Protein AF-A0A0D2IXM8-F1 (afdb_monomer)

Mean predicted aligned error: 8.78 Å

Structure (mmCIF, N/CA/C/O backbone):
data_AF-A0A0D2IXM8-F1
#
_entry.id   AF-A0A0D2IXM8-F1
#
loop_
_atom_site.group_PDB
_atom_site.id
_atom_site.type_symbol
_atom_site.label_atom_id
_atom_site.label_alt_id
_atom_site.label_comp_id
_atom_site.label_asym_id
_atom_site.label_entity_id
_atom_site.label_seq_id
_atom_site.pdbx_PDB_ins_code
_atom_site.Cartn_x
_atom_site.Cartn_y
_atom_site.Cartn_z
_atom_site.occupancy
_atom_site.B_iso_or_equiv
_atom_site.auth_seq_id
_atom_site.auth_comp_id
_atom_site.auth_asym_id
_atom_site.auth_atom_id
_atom_site.pdbx_PDB_model_num
ATOM 1 N N . MET A 1 1 ? -3.122 -13.912 10.516 1.00 48.75 1 MET A N 1
ATOM 2 C CA . MET A 1 1 ? -3.792 -13.342 9.330 1.00 48.75 1 MET A CA 1
ATOM 3 C C . MET A 1 1 ? -4.771 -12.285 9.833 1.00 48.75 1 MET A C 1
ATOM 5 O O . MET A 1 1 ? -5.529 -12.608 10.740 1.00 48.75 1 MET A O 1
ATOM 9 N N . LEU A 1 2 ? -4.656 -11.028 9.389 1.00 52.25 2 LEU A N 1
ATOM 10 C CA . LEU A 1 2 ? -5.341 -9.876 9.998 1.00 52.25 2 LEU A CA 1
ATOM 11 C C . LEU A 1 2 ? -6.699 -9.591 9.337 1.00 52.25 2 LEU A C 1
ATOM 13 O O . LEU A 1 2 ? -6.738 -9.238 8.169 1.00 52.25 2 LEU A O 1
ATOM 17 N N . ASP A 1 3 ? -7.793 -9.663 10.094 1.00 69.19 3 ASP A N 1
ATOM 18 C CA . ASP A 1 3 ? -9.133 -9.262 9.641 1.00 69.19 3 ASP A CA 1
ATOM 19 C C . ASP A 1 3 ? -9.505 -7.920 10.296 1.00 69.19 3 ASP A C 1
ATOM 21 O O . ASP A 1 3 ? -9.828 -7.880 11.480 1.00 69.19 3 ASP A O 1
ATOM 25 N N . VAL A 1 4 ? -9.430 -6.811 9.546 1.00 66.12 4 VAL A N 1
ATOM 26 C CA . VAL A 1 4 ? -9.691 -5.447 10.060 1.00 66.12 4 VAL A CA 1
ATOM 27 C C . VAL A 1 4 ? -11.116 -5.313 10.613 1.00 66.12 4 VAL A C 1
ATOM 29 O O . VAL A 1 4 ? -11.314 -4.667 11.642 1.00 66.12 4 VAL A O 1
ATOM 32 N N . ALA A 1 5 ? -12.107 -5.954 9.984 1.00 66.75 5 ALA A N 1
ATOM 33 C CA . ALA A 1 5 ? -13.490 -5.924 10.456 1.00 66.75 5 ALA A CA 1
ATOM 34 C C . ALA A 1 5 ? -13.659 -6.758 11.733 1.00 66.75 5 ALA A C 1
ATOM 36 O O . ALA A 1 5 ? -14.293 -6.301 12.685 1.00 66.75 5 ALA A O 1
ATOM 37 N N . ALA A 1 6 ? -13.043 -7.942 11.801 1.00 71.81 6 ALA A N 1
ATOM 38 C CA . ALA A 1 6 ? -13.033 -8.745 13.020 1.00 71.81 6 ALA A CA 1
ATOM 39 C C . ALA A 1 6 ? -12.263 -8.055 14.148 1.00 71.81 6 ALA A C 1
ATOM 41 O O . ALA A 1 6 ? -12.705 -8.112 15.291 1.00 71.81 6 ALA A O 1
ATOM 42 N N . VAL A 1 7 ? -11.159 -7.364 13.853 1.00 74.81 7 VAL A N 1
ATOM 43 C CA . VAL A 1 7 ? -10.442 -6.528 14.824 1.00 74.81 7 VAL A CA 1
ATOM 44 C C . VAL A 1 7 ? -11.362 -5.429 15.337 1.00 74.81 7 VAL A C 1
ATOM 46 O O . VAL A 1 7 ? -11.507 -5.300 16.548 1.00 74.81 7 VAL A O 1
ATOM 49 N N . MET A 1 8 ? -12.050 -4.696 14.456 1.00 75.94 8 MET A N 1
ATOM 50 C CA . MET A 1 8 ? -13.013 -3.672 14.869 1.00 75.94 8 MET A CA 1
ATOM 51 C C . MET A 1 8 ? -14.120 -4.240 15.760 1.00 75.94 8 MET A C 1
ATOM 53 O O . MET A 1 8 ? -14.385 -3.686 16.824 1.00 75.94 8 MET A O 1
ATOM 57 N N . LEU A 1 9 ? -14.761 -5.340 15.356 1.00 75.62 9 LEU A N 1
ATOM 58 C CA . LEU A 1 9 ? -15.836 -5.970 16.126 1.00 75.62 9 LEU A CA 1
ATOM 59 C C . LEU A 1 9 ? -15.340 -6.506 17.471 1.00 75.62 9 LEU A C 1
ATOM 61 O O . LEU A 1 9 ? -15.984 -6.283 18.496 1.00 75.62 9 LEU A O 1
ATOM 65 N N . THR A 1 10 ? -14.173 -7.151 17.480 1.00 82.75 10 THR A N 1
ATOM 66 C CA . THR A 1 10 ? -13.527 -7.645 18.701 1.00 82.75 10 THR A CA 1
ATOM 67 C C . THR A 1 10 ? -13.227 -6.483 19.635 1.00 82.75 10 THR A C 1
ATOM 69 O O . THR A 1 10 ? -13.607 -6.527 20.798 1.00 82.75 10 THR A O 1
ATOM 72 N N . MET A 1 11 ? -12.636 -5.398 19.131 1.00 84.69 11 MET A N 1
ATOM 73 C CA . MET A 1 11 ? -12.365 -4.200 19.924 1.00 84.69 11 MET A CA 1
ATOM 74 C C . MET A 1 11 ? -13.644 -3.559 20.461 1.00 84.69 11 MET A C 1
ATOM 76 O O . MET A 1 11 ? -13.688 -3.180 21.626 1.00 84.69 11 MET A O 1
ATOM 80 N N . ILE A 1 12 ? -14.710 -3.463 19.662 1.00 80.88 12 ILE A N 1
ATOM 81 C CA . ILE A 1 12 ? -16.007 -2.967 20.144 1.00 80.88 12 ILE A CA 1
ATOM 82 C C . ILE A 1 12 ? -16.515 -3.846 21.295 1.00 80.88 12 ILE A C 1
ATOM 84 O O . ILE A 1 12 ? -16.920 -3.304 22.324 1.00 80.88 12 ILE A O 1
ATOM 88 N N . GLY A 1 13 ? -16.442 -5.173 21.161 1.00 83.12 13 GLY A N 1
ATOM 89 C CA . GLY A 1 13 ? -16.827 -6.121 22.209 1.00 83.12 13 GLY A CA 1
ATOM 90 C C . GLY A 1 13 ? -15.975 -5.997 23.476 1.00 83.12 13 GLY A C 1
ATOM 91 O O . GLY A 1 13 ? -16.518 -5.894 24.575 1.00 83.12 13 GLY A O 1
ATOM 92 N N . LEU A 1 14 ? -14.649 -5.919 23.339 1.00 87.44 14 LEU A N 1
ATOM 93 C CA . LEU A 1 14 ? -13.716 -5.717 24.455 1.00 87.44 14 LEU A CA 1
ATOM 94 C C . LEU A 1 14 ? -14.004 -4.411 25.196 1.00 87.44 14 LEU A C 1
ATOM 96 O O . LEU A 1 14 ? -14.058 -4.388 26.424 1.00 87.44 14 LEU A O 1
ATOM 100 N N . LEU A 1 15 ? -14.270 -3.327 24.467 1.00 83.88 15 LEU A N 1
ATOM 101 C CA . LEU A 1 15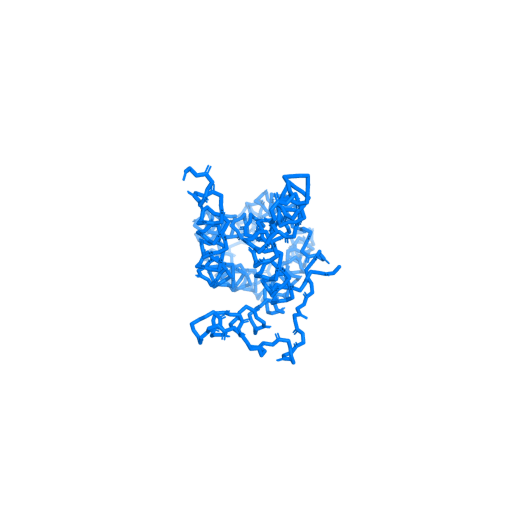 ? -14.580 -2.023 25.050 1.00 83.88 15 LEU A CA 1
ATOM 102 C C . LEU A 1 15 ? -15.970 -1.971 25.697 1.00 83.88 15 LEU A C 1
ATOM 104 O O . LEU A 1 15 ? -16.162 -1.246 26.675 1.00 83.88 15 LEU A O 1
ATOM 108 N N . GLN A 1 16 ? -16.941 -2.735 25.195 1.00 83.44 16 GLN A N 1
ATOM 109 C CA . GLN A 1 16 ? -18.228 -2.927 25.870 1.00 83.44 16 GLN A CA 1
ATOM 110 C C . GLN A 1 16 ? -18.051 -3.714 27.173 1.00 83.44 16 GLN A C 1
ATOM 112 O O . GLN A 1 16 ? -18.536 -3.280 28.218 1.00 83.44 16 GLN A O 1
ATOM 117 N N . ASN A 1 17 ? -17.294 -4.812 27.143 1.00 86.50 17 ASN A N 1
ATOM 118 C CA . ASN A 1 17 ? -16.986 -5.608 28.333 1.00 86.50 17 ASN A CA 1
ATOM 119 C C . ASN A 1 17 ? -16.209 -4.797 29.377 1.00 86.50 17 ASN A C 1
ATOM 121 O O . ASN A 1 17 ? -16.519 -4.876 30.566 1.00 86.50 17 ASN A O 1
ATOM 125 N N . TYR A 1 18 ? -15.276 -3.948 28.939 1.00 87.75 18 TYR A N 1
ATOM 126 C CA . TYR A 1 18 ? -14.575 -2.986 29.790 1.00 87.75 18 TYR A CA 1
ATOM 127 C C . TYR A 1 18 ? -15.539 -2.057 30.532 1.00 87.75 18 TYR A C 1
ATOM 129 O O . TYR A 1 18 ? -15.382 -1.833 31.732 1.00 87.75 18 TYR A O 1
ATOM 137 N N . LYS A 1 19 ? -16.539 -1.509 29.830 1.00 83.50 19 LYS A N 1
ATOM 138 C CA . LYS A 1 19 ? -17.530 -0.603 30.430 1.00 83.50 19 LYS A CA 1
ATOM 139 C C . LYS A 1 19 ? -18.444 -1.312 31.427 1.00 83.50 19 LYS A C 1
ATOM 141 O O . LYS A 1 19 ? -18.818 -0.708 32.424 1.00 83.50 19 LYS A O 1
ATOM 146 N N . ASN A 1 20 ? -18.783 -2.571 31.160 1.00 86.12 20 ASN A N 1
ATOM 147 C CA . ASN A 1 20 ? -19.763 -3.326 31.942 1.00 86.12 20 ASN A CA 1
ATOM 148 C C . ASN A 1 20 ? -19.161 -4.054 33.154 1.00 86.12 20 ASN A C 1
ATOM 150 O O . ASN A 1 20 ? -19.901 -4.507 34.026 1.00 86.12 20 ASN A O 1
ATOM 154 N N . THR A 1 21 ? -17.837 -4.205 33.220 1.00 85.19 21 THR A N 1
ATOM 155 C CA . THR A 1 21 ? -17.169 -4.850 34.355 1.00 85.19 21 THR A CA 1
ATOM 156 C C . THR A 1 21 ? -16.778 -3.832 35.428 1.00 85.19 21 THR A C 1
ATOM 158 O O . THR A 1 21 ? -16.266 -2.757 35.126 1.00 85.19 21 THR A O 1
ATOM 161 N N . ASN A 1 22 ? -16.940 -4.198 36.701 1.00 85.94 22 ASN A N 1
ATOM 162 C CA . ASN A 1 22 ? -16.426 -3.426 37.841 1.00 85.94 22 ASN A CA 1
ATOM 163 C C . ASN A 1 22 ? -15.051 -3.923 38.322 1.00 85.94 22 ASN A C 1
ATOM 165 O O . ASN A 1 22 ? -14.436 -3.311 39.190 1.00 85.94 22 ASN A O 1
ATOM 169 N N . ASN A 1 23 ? -14.550 -5.033 37.768 1.00 91.00 23 ASN A N 1
ATOM 170 C CA . ASN A 1 23 ? -13.264 -5.605 38.155 1.00 91.00 23 ASN A CA 1
ATOM 171 C C . ASN A 1 23 ? -12.110 -4.881 37.441 1.00 91.00 23 ASN A C 1
ATOM 173 O O . ASN A 1 23 ? -11.984 -4.960 36.218 1.00 91.00 23 ASN A O 1
ATOM 177 N N . GLN A 1 24 ? -11.245 -4.227 38.219 1.00 85.50 24 GLN A N 1
ATOM 178 C CA . GLN A 1 24 ? -10.130 -3.432 37.704 1.00 85.50 24 GLN A CA 1
ATOM 179 C C . GLN A 1 24 ? -9.067 -4.262 36.966 1.00 85.50 24 GLN A C 1
ATOM 181 O O . GLN A 1 24 ? -8.522 -3.797 35.968 1.00 85.50 24 GLN A O 1
ATOM 186 N N . ALA A 1 25 ? -8.804 -5.499 37.396 1.00 87.94 25 ALA A N 1
ATOM 187 C CA . ALA A 1 25 ? -7.878 -6.391 36.697 1.00 87.94 25 ALA A CA 1
ATOM 188 C C . ALA A 1 25 ? -8.423 -6.773 35.311 1.00 87.94 25 ALA A C 1
ATOM 190 O O . ALA A 1 25 ? -7.710 -6.656 34.318 1.00 87.94 25 ALA A O 1
ATOM 191 N N . LYS A 1 26 ? -9.721 -7.105 35.221 1.00 90.12 26 LYS A N 1
ATOM 192 C CA . LYS A 1 26 ? -10.386 -7.380 33.933 1.00 90.12 26 LYS A CA 1
ATOM 193 C C . LYS A 1 26 ? -10.425 -6.155 33.020 1.00 90.12 26 LYS A C 1
ATOM 195 O O . LYS A 1 26 ? -10.271 -6.282 31.813 1.00 90.12 26 LYS A O 1
ATOM 200 N N . LYS A 1 27 ? -10.609 -4.954 33.580 1.00 86.12 27 LYS A N 1
ATOM 201 C CA . LYS A 1 27 ? -10.506 -3.701 32.814 1.00 86.12 27 LYS A CA 1
ATOM 202 C C . LYS A 1 27 ? -9.133 -3.562 32.156 1.00 86.12 27 LYS A C 1
ATOM 204 O O . LYS A 1 27 ? -9.053 -3.240 30.973 1.00 86.12 27 LYS A O 1
ATOM 209 N N . GLN A 1 28 ? -8.066 -3.824 32.905 1.00 83.75 28 GLN A N 1
ATOM 210 C CA . GLN A 1 28 ? -6.709 -3.746 32.371 1.00 83.75 28 GLN A CA 1
ATOM 211 C C . GLN A 1 28 ? -6.457 -4.801 31.284 1.00 83.75 28 GLN A C 1
ATOM 213 O O . GLN A 1 28 ? -5.858 -4.484 30.259 1.00 83.75 28 GLN A O 1
ATOM 218 N N . GLU A 1 29 ? -6.974 -6.016 31.470 1.00 88.69 29 GLU A N 1
ATOM 219 C CA . GLU A 1 29 ? -6.912 -7.104 30.488 1.00 88.69 29 GLU A CA 1
ATOM 220 C C . GLU A 1 29 ? -7.591 -6.717 29.163 1.00 88.69 29 GLU A C 1
ATOM 222 O O . GLU A 1 29 ? -6.955 -6.766 28.112 1.00 88.69 29 GLU A O 1
ATOM 227 N N . TYR A 1 30 ? -8.829 -6.207 29.205 1.00 89.25 30 TYR A N 1
ATOM 228 C CA . TYR A 1 30 ? -9.546 -5.776 27.997 1.00 89.25 30 TYR A CA 1
ATOM 229 C C . TYR A 1 30 ? -8.857 -4.619 27.261 1.00 89.25 30 TYR A C 1
ATOM 231 O O . TYR A 1 30 ? -8.926 -4.547 26.031 1.00 89.25 30 TYR A O 1
ATOM 239 N N . LEU A 1 31 ? -8.194 -3.706 27.981 1.00 83.81 31 LEU A N 1
ATOM 240 C CA . LEU A 1 31 ? -7.391 -2.648 27.360 1.00 83.81 31 LEU A CA 1
ATOM 241 C C . LEU A 1 31 ? -6.136 -3.205 26.692 1.00 83.81 31 LEU A C 1
ATOM 243 O O . LEU A 1 31 ? -5.851 -2.816 25.561 1.00 83.81 31 LEU A O 1
ATOM 247 N N . SER A 1 32 ? -5.413 -4.103 27.365 1.00 84.19 32 SER A N 1
ATOM 248 C CA . SER A 1 32 ? -4.221 -4.749 26.802 1.00 84.19 32 SER A CA 1
ATOM 249 C C . SER A 1 32 ? -4.575 -5.497 25.522 1.00 84.19 32 SER A C 1
ATOM 251 O O . SER A 1 32 ? -3.958 -5.272 24.484 1.00 84.19 32 SER A O 1
ATOM 253 N N . GLU A 1 33 ? -5.646 -6.289 25.557 1.00 87.31 33 GLU A N 1
ATOM 254 C CA . GLU A 1 33 ? -6.116 -7.021 24.385 1.00 87.31 33 GLU A CA 1
ATOM 255 C C . GLU A 1 33 ? -6.564 -6.062 23.270 1.00 87.31 33 GLU A C 1
ATOM 257 O O . GLU A 1 33 ? -6.229 -6.261 22.107 1.00 87.31 33 GLU A O 1
ATOM 262 N N . SER A 1 34 ? -7.245 -4.958 23.598 1.00 84.00 34 SER A N 1
ATOM 263 C CA . SER A 1 34 ? -7.627 -3.945 22.599 1.00 84.00 34 SER A CA 1
ATOM 264 C C . SER A 1 34 ? -6.412 -3.328 21.894 1.00 84.00 34 SER A C 1
ATOM 266 O O . SER A 1 34 ? -6.453 -3.111 20.681 1.00 84.00 34 SER A O 1
ATOM 268 N N . ILE A 1 35 ? -5.330 -3.061 22.633 1.00 81.25 35 ILE A N 1
ATOM 269 C CA . ILE A 1 35 ? -4.071 -2.545 22.076 1.00 81.25 35 ILE A CA 1
ATOM 270 C C . ILE A 1 35 ? -3.424 -3.596 21.170 1.00 81.25 35 ILE A C 1
ATOM 272 O O . ILE A 1 35 ? -3.065 -3.289 20.037 1.00 81.25 35 ILE A O 1
ATOM 276 N N . GLU A 1 36 ? -3.330 -4.847 21.615 1.00 83.00 36 GLU A N 1
ATOM 277 C CA . GLU A 1 36 ? -2.782 -5.933 20.794 1.00 83.00 36 GLU A CA 1
ATOM 278 C C . GLU A 1 36 ? -3.551 -6.118 19.482 1.00 83.00 36 GLU A C 1
ATOM 280 O O . GLU A 1 36 ? -2.947 -6.367 18.438 1.00 83.00 36 GLU A O 1
ATOM 285 N N . LYS A 1 37 ? -4.880 -5.957 19.505 1.00 81.06 37 LYS A N 1
ATOM 286 C CA . LYS A 1 37 ? -5.718 -6.093 18.308 1.00 81.06 37 LYS A CA 1
ATOM 287 C C . LYS A 1 37 ? -5.576 -4.918 17.338 1.00 81.06 37 LYS A C 1
ATOM 289 O O . LYS A 1 37 ? -5.646 -5.162 16.137 1.00 81.06 37 LYS A O 1
ATOM 294 N N . ILE A 1 38 ? -5.371 -3.680 17.806 1.00 79.62 38 ILE A N 1
ATOM 295 C CA . ILE A 1 38 ? -5.228 -2.514 16.909 1.00 79.62 38 ILE A CA 1
ATOM 296 C C . ILE A 1 38 ? -3.832 -2.407 16.283 1.00 79.62 38 ILE A C 1
ATOM 298 O O . ILE A 1 38 ? -3.714 -1.889 15.173 1.00 79.62 38 ILE A O 1
ATOM 302 N N . THR A 1 39 ? -2.787 -2.914 16.947 1.00 79.69 39 THR A N 1
ATOM 303 C CA . THR A 1 39 ? -1.386 -2.807 16.490 1.00 79.69 39 THR A CA 1
ATOM 304 C C . THR A 1 39 ? -1.181 -3.213 15.026 1.00 79.69 39 THR A C 1
ATOM 306 O O . THR A 1 39 ? -0.621 -2.416 14.279 1.00 79.69 39 THR A O 1
ATOM 309 N N . PRO A 1 40 ? -1.702 -4.348 14.531 1.00 75.50 40 PRO A N 1
ATOM 310 C CA . PRO A 1 40 ? -1.493 -4.716 13.133 1.00 75.50 40 PRO A CA 1
ATOM 311 C C . PRO A 1 40 ? -2.192 -3.784 12.121 1.00 75.50 40 PRO A C 1
ATOM 313 O O . PRO A 1 40 ? -1.764 -3.700 10.973 1.00 75.50 40 PRO A O 1
ATOM 316 N N . ILE A 1 41 ? -3.268 -3.081 12.515 1.00 76.75 41 ILE A N 1
ATOM 317 C CA . ILE A 1 41 ? -3.897 -2.043 11.673 1.00 76.75 41 ILE A CA 1
ATOM 318 C C . ILE A 1 41 ? -2.981 -0.816 11.593 1.00 76.75 41 ILE A C 1
ATOM 320 O O . ILE A 1 41 ? -2.863 -0.199 10.534 1.00 76.75 41 ILE A O 1
ATOM 324 N N . LEU A 1 42 ? -2.320 -0.468 12.702 1.00 78.12 42 LEU A N 1
ATOM 325 C CA . LEU A 1 42 ? -1.322 0.601 12.728 1.00 78.12 42 LEU A CA 1
ATOM 326 C C . LEU A 1 42 ? -0.101 0.238 11.878 1.00 78.12 42 LEU A C 1
ATOM 328 O O . LEU A 1 42 ? 0.352 1.076 11.105 1.00 78.12 42 LEU A O 1
ATOM 332 N N . ASP A 1 43 ? 0.372 -1.007 11.953 1.00 77.44 43 ASP A N 1
ATOM 333 C CA . ASP A 1 43 ? 1.463 -1.500 11.105 1.00 77.44 43 ASP A CA 1
ATOM 334 C C . ASP A 1 43 ? 1.102 -1.392 9.614 1.00 77.44 43 ASP A C 1
ATOM 336 O O . ASP A 1 43 ? 1.892 -0.876 8.828 1.00 77.44 43 ASP A O 1
ATOM 340 N N . LEU A 1 44 ? -0.125 -1.770 9.225 1.00 76.75 44 LEU A N 1
ATOM 341 C CA . LEU A 1 44 ? -0.614 -1.600 7.849 1.00 76.75 44 LEU A CA 1
ATOM 342 C C . LEU A 1 44 ? -0.635 -0.125 7.411 1.00 76.75 44 LEU A C 1
ATOM 344 O O . LEU A 1 44 ? -0.262 0.180 6.280 1.00 76.75 44 LEU A O 1
ATOM 348 N N . LEU A 1 45 ? -1.059 0.797 8.282 1.00 79.31 45 LEU A N 1
ATOM 349 C CA . LEU A 1 45 ? -1.017 2.237 7.993 1.00 79.31 45 LEU A CA 1
ATOM 350 C C . LEU A 1 45 ? 0.416 2.746 7.806 1.00 79.31 45 LEU A C 1
ATOM 352 O O . LEU A 1 45 ? 0.661 3.566 6.921 1.00 79.31 45 LEU A O 1
ATOM 356 N N . ILE A 1 46 ? 1.352 2.274 8.631 1.00 81.94 46 ILE A N 1
ATOM 357 C CA . ILE A 1 46 ? 2.773 2.624 8.536 1.00 81.94 46 ILE A CA 1
ATOM 358 C C . ILE A 1 46 ? 3.346 2.118 7.210 1.00 81.94 46 ILE A C 1
ATOM 360 O O . ILE A 1 46 ? 3.994 2.886 6.496 1.00 81.94 46 ILE A O 1
ATOM 364 N N . ASP A 1 47 ? 3.062 0.868 6.850 1.00 77.81 47 ASP A N 1
ATOM 365 C CA . ASP A 1 47 ? 3.499 0.276 5.586 1.00 77.81 47 ASP A CA 1
ATOM 366 C C . ASP A 1 47 ? 2.907 1.031 4.389 1.00 77.81 47 ASP A C 1
ATOM 368 O O . ASP A 1 47 ? 3.647 1.437 3.493 1.00 77.81 47 ASP A O 1
ATOM 372 N N . ALA A 1 48 ? 1.596 1.298 4.394 1.00 80.31 48 ALA A N 1
ATOM 373 C CA . ALA A 1 48 ? 0.932 2.067 3.342 1.00 80.31 48 ALA A CA 1
ATOM 374 C C . ALA A 1 48 ? 1.542 3.467 3.199 1.00 80.31 48 ALA A C 1
ATOM 376 O O . ALA A 1 48 ? 1.866 3.885 2.088 1.00 80.31 48 ALA A O 1
ATOM 377 N N . LYS A 1 49 ? 1.788 4.167 4.312 1.00 84.50 49 LYS A N 1
ATOM 378 C CA . LYS A 1 49 ? 2.449 5.477 4.294 1.00 84.50 49 LYS A CA 1
ATOM 379 C C . LYS A 1 49 ? 3.850 5.403 3.697 1.00 84.50 49 LY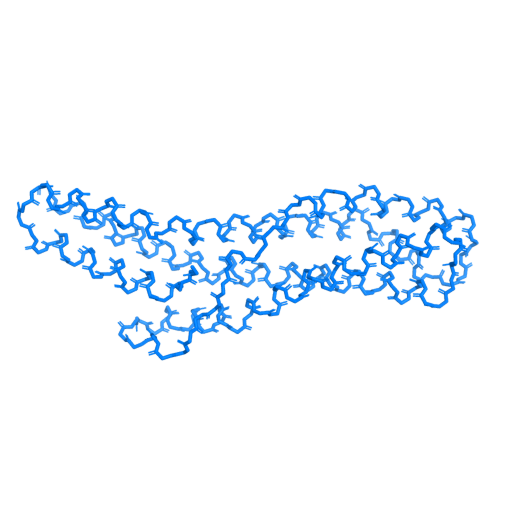S A C 1
ATOM 381 O O . LYS A 1 49 ? 4.205 6.233 2.866 1.00 84.50 49 LYS A O 1
ATOM 386 N N . LYS A 1 50 ? 4.640 4.407 4.086 1.00 83.00 50 LYS A N 1
ATOM 387 C CA . LYS A 1 50 ? 5.986 4.221 3.542 1.00 83.00 50 LYS A CA 1
ATOM 388 C C . LYS A 1 50 ? 5.947 3.975 2.030 1.00 83.00 50 LYS A C 1
ATOM 390 O O . LYS A 1 50 ? 6.775 4.515 1.305 1.00 83.00 50 LYS A O 1
ATOM 395 N N . ILE A 1 51 ? 4.969 3.207 1.544 1.00 81.38 51 ILE A N 1
ATOM 396 C CA . ILE A 1 51 ? 4.768 2.955 0.107 1.00 81.38 51 ILE A CA 1
ATOM 397 C C . ILE A 1 51 ? 4.372 4.234 -0.622 1.00 81.38 51 ILE A C 1
ATOM 399 O O . ILE A 1 51 ? 4.915 4.499 -1.695 1.00 81.38 51 ILE A O 1
ATOM 403 N N . HIS A 1 52 ? 3.456 5.021 -0.053 1.00 87.44 52 HIS A N 1
ATOM 404 C CA . HIS A 1 52 ? 3.083 6.330 -0.582 1.00 87.44 52 HIS A CA 1
ATOM 405 C C . HIS A 1 52 ? 4.319 7.223 -0.741 1.00 87.44 52 HIS A C 1
ATOM 407 O O . HIS A 1 52 ? 4.623 7.647 -1.856 1.00 87.44 52 HIS A O 1
ATOM 413 N N . ASP A 1 53 ? 5.052 7.447 0.353 1.00 84.62 53 ASP A N 1
ATOM 414 C CA . ASP A 1 53 ? 6.161 8.402 0.404 1.00 84.62 53 ASP A CA 1
ATOM 415 C C . ASP A 1 53 ? 7.294 7.996 -0.554 1.00 84.62 53 ASP A C 1
ATOM 417 O O . ASP A 1 53 ? 7.811 8.826 -1.302 1.00 84.62 53 ASP A O 1
ATOM 421 N N . GLU A 1 54 ? 7.648 6.706 -0.596 1.00 82.25 54 GLU A N 1
ATOM 422 C CA . GLU A 1 54 ? 8.664 6.207 -1.528 1.00 82.25 54 GLU A CA 1
ATOM 423 C C . GLU A 1 54 ? 8.183 6.277 -2.985 1.00 82.25 54 GLU A C 1
ATOM 425 O O . GLU A 1 54 ? 8.930 6.715 -3.859 1.00 82.25 54 GLU A O 1
ATOM 430 N N . SER A 1 55 ? 6.929 5.912 -3.275 1.00 83.94 55 SER A N 1
ATOM 431 C CA . SER A 1 55 ? 6.391 6.005 -4.642 1.00 83.94 55 SER A CA 1
ATOM 432 C C . SER A 1 55 ? 6.366 7.451 -5.137 1.00 83.94 55 SER A C 1
ATOM 434 O O . SER A 1 55 ? 6.757 7.723 -6.272 1.00 83.94 55 SER A O 1
ATOM 436 N N . GLU A 1 56 ? 5.945 8.390 -4.290 1.00 86.00 56 GLU A N 1
ATOM 437 C CA . GLU A 1 56 ? 5.934 9.820 -4.594 1.00 86.00 56 GLU A CA 1
ATOM 438 C C . GLU A 1 56 ? 7.348 10.357 -4.830 1.00 86.00 56 GLU A C 1
ATOM 440 O O . GLU A 1 56 ? 7.609 10.965 -5.873 1.00 86.00 56 GLU A O 1
ATOM 445 N N . LYS A 1 57 ? 8.286 10.064 -3.922 1.00 83.50 57 LYS A N 1
ATOM 446 C CA . LYS A 1 57 ? 9.697 10.446 -4.060 1.00 83.50 57 LYS A CA 1
ATOM 447 C C . LYS A 1 57 ? 10.279 9.958 -5.383 1.00 83.50 57 LYS A C 1
ATOM 449 O O . LYS A 1 57 ? 10.975 10.722 -6.052 1.00 83.50 57 LYS A O 1
ATOM 454 N N . TYR A 1 58 ? 9.986 8.723 -5.790 1.00 80.69 58 TYR A N 1
ATOM 455 C CA . TYR A 1 58 ? 10.436 8.191 -7.078 1.00 80.69 58 TYR A CA 1
ATOM 456 C C . TYR A 1 58 ? 9.810 8.897 -8.265 1.00 80.69 58 TYR A C 1
ATOM 458 O O . TYR A 1 58 ? 10.524 9.245 -9.203 1.00 80.69 58 TYR A O 1
ATOM 466 N N . LEU A 1 59 ? 8.489 9.076 -8.252 1.00 83.69 59 LEU A N 1
ATOM 467 C CA . LEU A 1 59 ? 7.779 9.698 -9.363 1.00 83.69 59 LEU A CA 1
ATOM 468 C C . LEU A 1 59 ? 8.281 11.125 -9.593 1.00 83.69 59 LEU A C 1
ATOM 470 O O . LEU A 1 59 ? 8.546 11.473 -10.738 1.00 83.69 59 LEU A O 1
ATOM 474 N N . LEU A 1 60 ? 8.505 11.892 -8.522 1.00 83.44 60 LEU A N 1
ATOM 475 C CA . LEU A 1 60 ? 9.055 13.247 -8.593 1.00 83.44 60 LEU A CA 1
ATOM 476 C C . LEU A 1 60 ? 10.534 13.255 -9.006 1.00 83.44 60 LEU A C 1
ATOM 478 O O . LEU A 1 60 ? 10.919 13.956 -9.937 1.00 83.44 60 LEU A O 1
ATOM 482 N N . SER A 1 61 ? 11.378 12.451 -8.350 1.00 78.81 61 SER A N 1
ATOM 483 C CA . SER A 1 61 ? 12.835 12.484 -8.578 1.00 78.81 61 SER A CA 1
ATOM 484 C C . SER A 1 61 ? 13.247 11.902 -9.932 1.00 78.81 61 SER A C 1
ATOM 486 O O . SER A 1 61 ? 14.317 12.222 -10.451 1.00 78.81 61 SER A O 1
ATOM 488 N N . ALA A 1 62 ? 12.429 11.014 -10.500 1.00 80.94 62 ALA A N 1
ATOM 489 C CA . ALA A 1 62 ? 12.733 10.318 -11.741 1.00 80.94 62 ALA A CA 1
ATOM 490 C C . ALA A 1 62 ? 11.860 10.757 -12.924 1.00 80.94 62 ALA A C 1
ATOM 492 O O . ALA A 1 62 ? 12.001 10.160 -13.987 1.00 80.94 62 ALA A O 1
ATOM 493 N N . GLU A 1 63 ? 11.010 11.784 -12.805 1.00 83.19 63 GLU A N 1
ATOM 494 C CA . GLU A 1 63 ? 10.089 12.206 -13.875 1.00 83.19 63 GLU A CA 1
ATOM 495 C C . GLU A 1 63 ? 10.808 12.482 -15.205 1.00 83.19 63 GLU A C 1
ATOM 497 O O . GLU A 1 63 ? 10.517 11.849 -16.225 1.00 83.19 63 GLU A O 1
ATOM 502 N N . ASP A 1 64 ? 11.824 13.345 -15.181 1.00 81.31 64 ASP A N 1
ATOM 503 C CA . ASP A 1 64 ? 12.647 13.660 -16.355 1.00 81.31 64 ASP A CA 1
ATOM 504 C C . ASP A 1 64 ? 13.355 12.426 -16.918 1.00 81.31 64 ASP A C 1
ATOM 506 O O . ASP A 1 64 ? 13.542 12.276 -18.131 1.00 81.31 64 ASP A O 1
ATOM 510 N N . THR A 1 65 ? 13.757 11.518 -16.030 1.00 81.31 65 THR A N 1
ATOM 511 C CA . THR A 1 65 ? 14.419 10.268 -16.398 1.00 81.31 65 THR A CA 1
ATOM 512 C C . THR A 1 65 ? 13.432 9.323 -17.082 1.00 81.31 65 THR A C 1
ATOM 514 O O . THR A 1 65 ? 13.746 8.815 -18.156 1.00 81.31 65 THR A O 1
ATOM 517 N N . PHE A 1 66 ? 12.217 9.157 -16.554 1.00 82.88 66 PHE A N 1
ATOM 518 C CA . PHE A 1 66 ? 11.146 8.394 -17.194 1.00 82.88 66 PHE A CA 1
ATOM 519 C C . PHE A 1 66 ? 10.807 8.962 -18.572 1.00 82.88 66 PHE A C 1
ATOM 521 O O . PHE A 1 66 ? 10.725 8.201 -19.536 1.00 82.88 66 PHE A O 1
ATOM 528 N N . ASN A 1 67 ? 10.675 10.283 -18.693 1.00 81.31 67 ASN A N 1
ATOM 529 C CA . ASN A 1 67 ? 10.366 10.942 -19.963 1.00 81.31 67 ASN A CA 1
ATOM 530 C C . ASN A 1 67 ? 11.488 10.737 -20.996 1.00 81.31 67 ASN A C 1
ATOM 532 O O . ASN A 1 67 ? 11.217 10.421 -22.155 1.00 81.31 67 ASN A O 1
ATOM 536 N N . THR A 1 68 ? 12.751 10.829 -20.568 1.00 81.00 68 THR A N 1
ATOM 537 C CA . THR A 1 68 ? 13.920 10.588 -21.432 1.00 81.00 68 THR A CA 1
ATOM 538 C C . THR A 1 68 ? 13.989 9.133 -21.898 1.00 81.00 68 THR A C 1
ATOM 540 O O . THR A 1 68 ? 14.160 8.868 -23.086 1.00 81.00 68 THR A O 1
ATOM 543 N N . LEU A 1 69 ? 13.838 8.183 -20.972 1.00 79.12 69 LEU A N 1
ATOM 544 C CA . LEU A 1 69 ? 13.929 6.746 -21.254 1.00 79.12 69 LEU A CA 1
ATOM 545 C C . LEU A 1 69 ? 12.733 6.222 -22.065 1.00 79.12 69 LEU A C 1
ATOM 547 O O . LEU A 1 69 ? 12.841 5.205 -22.750 1.00 79.12 69 LEU A O 1
ATOM 551 N N . SER A 1 70 ? 11.605 6.930 -22.014 1.00 77.06 70 SER A N 1
ATOM 552 C CA . SER A 1 70 ? 10.417 6.616 -22.810 1.00 77.06 70 SER A CA 1
ATOM 553 C C . SER A 1 70 ? 10.476 7.188 -24.229 1.00 77.06 70 SER A C 1
ATOM 555 O O . SER A 1 70 ? 9.666 6.815 -25.077 1.00 77.06 70 SER A O 1
ATOM 557 N N . ASN A 1 71 ? 11.445 8.065 -24.512 1.00 76.44 71 ASN A N 1
ATOM 558 C CA . ASN A 1 71 ? 11.648 8.647 -25.830 1.00 76.44 71 ASN A CA 1
ATOM 559 C C . ASN A 1 71 ? 12.660 7.823 -26.641 1.00 76.44 71 ASN A C 1
ATOM 561 O O . ASN A 1 71 ? 13.873 7.890 -26.430 1.00 76.44 71 ASN A O 1
ATOM 565 N N . ASN A 1 72 ? 12.141 7.078 -27.617 1.00 61.97 72 ASN A N 1
ATOM 566 C CA . ASN A 1 72 ? 12.883 6.178 -28.507 1.00 61.97 72 ASN A CA 1
ATOM 567 C C . ASN A 1 72 ? 13.901 6.860 -29.443 1.00 61.97 72 ASN A C 1
ATOM 569 O O . ASN A 1 72 ? 14.630 6.165 -30.146 1.00 61.97 72 ASN A O 1
ATOM 573 N N . LYS A 1 73 ? 13.965 8.197 -29.465 1.00 69.25 73 LYS A N 1
ATOM 574 C CA . LYS A 1 73 ? 14.934 8.968 -30.264 1.00 69.25 73 LYS A CA 1
ATOM 575 C C . LYS A 1 73 ? 16.250 9.258 -29.531 1.00 69.25 73 LYS A C 1
ATOM 577 O O . LYS A 1 73 ? 17.122 9.916 -30.091 1.00 69.25 73 LYS A O 1
ATOM 582 N N . THR A 1 74 ? 16.393 8.822 -28.281 1.00 73.06 74 THR A N 1
ATOM 583 C CA . THR A 1 74 ? 17.570 9.115 -27.450 1.00 73.06 74 THR A CA 1
ATOM 584 C C . THR A 1 74 ? 18.705 8.123 -27.721 1.00 73.06 74 THR A C 1
ATOM 586 O O . THR A 1 74 ? 18.476 6.925 -27.849 1.00 73.06 74 THR A O 1
ATOM 589 N N . GLU A 1 75 ? 19.948 8.610 -27.778 1.00 77.56 75 GLU A N 1
ATOM 590 C CA . GLU A 1 75 ? 21.126 7.770 -28.033 1.00 77.56 75 GLU A CA 1
ATOM 591 C C . GLU A 1 75 ? 21.345 6.713 -26.923 1.00 77.56 75 GLU A C 1
ATOM 593 O O . GLU A 1 75 ? 21.258 7.053 -25.736 1.00 77.56 75 GLU A O 1
ATOM 598 N N . PRO A 1 76 ? 21.713 5.459 -27.261 1.00 73.00 76 PRO A N 1
ATOM 599 C CA . PRO A 1 76 ? 21.824 4.357 -26.296 1.00 73.00 76 PRO A CA 1
ATOM 600 C C . PRO A 1 76 ? 22.731 4.623 -25.083 1.00 73.00 76 PRO A C 1
ATOM 602 O O . PRO A 1 76 ? 22.380 4.255 -23.965 1.00 73.00 76 PRO A O 1
ATOM 605 N N . TYR A 1 77 ? 23.860 5.322 -25.251 1.00 75.25 77 TYR A N 1
ATOM 606 C CA . TYR A 1 77 ? 24.754 5.635 -24.124 1.00 75.25 77 TYR A CA 1
ATOM 607 C C . TYR A 1 77 ? 24.132 6.636 -23.129 1.00 75.25 77 TYR A C 1
ATOM 609 O O . TYR A 1 77 ? 24.378 6.561 -21.923 1.00 75.25 77 TYR A O 1
ATOM 617 N N . LYS A 1 78 ? 23.289 7.567 -23.607 1.00 77.94 78 LYS A N 1
ATOM 618 C CA . LYS A 1 78 ? 22.532 8.491 -22.744 1.00 77.94 78 LYS A CA 1
ATOM 619 C C . LYS A 1 78 ? 21.446 7.740 -21.982 1.00 77.94 78 LYS A C 1
ATOM 621 O O . LYS A 1 78 ? 21.255 8.008 -20.795 1.00 77.94 78 LYS A O 1
ATOM 626 N N . LEU A 1 79 ? 20.788 6.782 -22.642 1.00 76.00 79 LEU A N 1
ATOM 627 C CA . LEU A 1 79 ? 19.820 5.882 -22.011 1.00 76.00 79 LEU A CA 1
ATOM 628 C C . LEU A 1 79 ? 20.484 5.050 -20.908 1.00 76.00 79 LEU A C 1
ATOM 630 O O . LEU A 1 79 ? 19.954 4.996 -19.806 1.00 76.00 79 LEU A O 1
ATOM 634 N N . GLN A 1 80 ? 21.682 4.513 -21.146 1.00 77.25 80 GLN A N 1
ATOM 635 C CA . GLN A 1 80 ? 22.439 3.749 -20.149 1.00 77.25 80 GLN A CA 1
ATOM 636 C C . GLN A 1 80 ? 22.855 4.591 -18.931 1.00 77.25 80 GLN A C 1
ATOM 638 O O . GLN A 1 80 ? 22.745 4.144 -17.792 1.00 77.25 80 GLN A O 1
ATOM 643 N N . LYS A 1 81 ? 23.296 5.840 -19.129 1.00 80.81 81 LYS A N 1
ATOM 644 C CA . LYS A 1 81 ? 23.634 6.731 -18.004 1.00 80.81 81 LYS A CA 1
ATOM 645 C C . LYS A 1 81 ? 22.399 7.099 -17.179 1.00 80.81 81 LYS A C 1
ATOM 647 O O . LYS A 1 81 ? 22.447 7.113 -15.952 1.00 80.81 81 LYS A O 1
ATOM 652 N N . LYS A 1 82 ? 21.28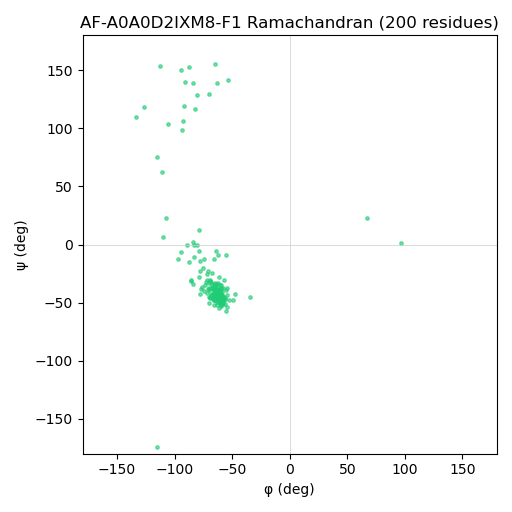4 7.400 -17.849 1.00 81.56 82 LYS A N 1
ATOM 653 C CA . LYS A 1 82 ? 20.005 7.710 -17.196 1.00 81.56 82 LYS A CA 1
ATOM 654 C C . LYS A 1 82 ? 19.398 6.479 -16.526 1.00 81.56 82 LYS A C 1
ATOM 656 O O . LYS A 1 82 ? 18.744 6.623 -15.496 1.00 81.56 82 LYS A O 1
ATOM 661 N N . SER A 1 83 ? 19.648 5.280 -17.050 1.00 78.38 83 SER A N 1
ATOM 662 C CA . SER A 1 83 ? 19.049 4.066 -16.513 1.00 78.38 83 SER A CA 1
ATOM 663 C C . SER A 1 83 ? 19.582 3.688 -15.133 1.00 78.38 83 SER A C 1
ATOM 665 O O . SER A 1 83 ? 18.811 3.202 -14.302 1.00 78.38 83 SER A O 1
ATOM 667 N N . GLN 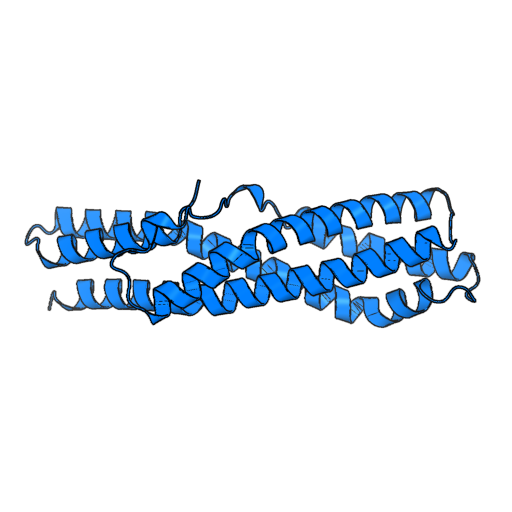A 1 84 ? 20.849 4.012 -14.850 1.00 79.31 84 GLN A N 1
ATOM 668 C CA . GLN A 1 84 ? 21.470 3.831 -13.535 1.00 79.31 84 GLN A CA 1
ATOM 669 C C . GLN A 1 84 ? 20.783 4.631 -12.419 1.00 79.31 84 GLN A C 1
ATOM 671 O O . GLN A 1 84 ? 20.778 4.181 -11.278 1.00 79.31 84 GLN A O 1
ATOM 676 N N . ILE A 1 85 ? 20.145 5.765 -12.734 1.00 75.31 85 ILE A N 1
ATOM 677 C CA . ILE A 1 85 ? 19.398 6.566 -11.749 1.00 75.31 85 ILE A CA 1
ATOM 678 C C . ILE A 1 85 ? 18.195 5.771 -11.220 1.00 75.31 85 ILE A C 1
ATOM 680 O O . ILE A 1 85 ? 17.966 5.731 -10.014 1.00 75.31 85 ILE A O 1
ATOM 684 N N . ILE A 1 86 ? 17.465 5.073 -12.099 1.00 76.62 86 ILE A N 1
ATOM 685 C CA . ILE A 1 86 ? 16.324 4.229 -11.700 1.00 76.62 86 ILE A CA 1
ATOM 686 C C . ILE A 1 86 ? 16.790 3.031 -10.858 1.00 76.62 86 ILE A C 1
ATOM 688 O O . ILE A 1 86 ? 16.128 2.684 -9.881 1.00 76.62 86 ILE A O 1
ATOM 692 N N . ILE A 1 87 ? 17.935 2.423 -11.195 1.00 75.94 87 ILE A N 1
ATOM 693 C CA . ILE A 1 87 ? 18.516 1.301 -10.430 1.00 75.94 87 ILE A CA 1
ATOM 694 C C . ILE A 1 87 ? 18.963 1.758 -9.035 1.00 75.94 87 ILE A C 1
ATOM 696 O O . ILE A 1 87 ? 18.696 1.074 -8.051 1.00 75.94 87 ILE A O 1
ATOM 700 N N . ALA A 1 88 ? 19.617 2.918 -8.933 1.00 74.12 88 ALA A N 1
ATOM 701 C CA . ALA A 1 88 ? 20.073 3.456 -7.655 1.00 74.12 88 ALA A CA 1
ATOM 702 C C . ALA A 1 88 ? 18.898 3.759 -6.723 1.00 74.12 88 ALA A C 1
ATOM 704 O O . ALA A 1 88 ? 18.941 3.399 -5.550 1.00 74.12 88 ALA A O 1
ATOM 705 N N . LEU A 1 89 ? 17.831 4.353 -7.267 1.00 67.69 89 LEU A N 1
ATOM 706 C CA . LEU A 1 89 ? 16.616 4.578 -6.506 1.00 67.69 89 LEU A CA 1
ATOM 707 C C . LEU A 1 89 ? 16.039 3.221 -6.067 1.00 67.69 89 LEU A C 1
ATOM 709 O O . LEU A 1 89 ? 15.898 3.022 -4.864 1.00 67.69 89 LEU A O 1
ATOM 713 N N . LYS A 1 90 ? 15.784 2.256 -6.987 1.00 71.62 90 LYS A N 1
ATOM 714 C CA . LYS A 1 90 ? 15.154 0.910 -6.771 1.00 71.62 90 LYS A CA 1
ATOM 715 C C . LYS A 1 90 ? 15.493 0.237 -5.429 1.00 71.62 90 LYS A C 1
ATOM 717 O O . LYS A 1 90 ? 14.607 -0.347 -4.801 1.00 71.62 90 LYS A O 1
ATOM 722 N N . ALA A 1 91 ? 16.764 0.260 -5.033 1.00 65.88 91 ALA A N 1
ATOM 723 C CA . ALA A 1 91 ? 17.254 -0.423 -3.840 1.00 65.88 91 ALA A CA 1
ATOM 724 C C . ALA A 1 91 ? 16.538 0.012 -2.545 1.00 65.88 91 ALA A C 1
ATOM 726 O O . ALA A 1 91 ? 16.379 -0.816 -1.644 1.00 65.88 91 ALA A O 1
ATOM 727 N N . GLU A 1 92 ? 16.071 1.261 -2.458 1.00 62.94 92 GLU A N 1
ATOM 728 C CA . GLU A 1 92 ? 15.318 1.778 -1.304 1.00 62.94 92 GLU A CA 1
ATOM 729 C C . GLU A 1 92 ? 13.858 1.291 -1.295 1.00 62.94 92 GLU A C 1
ATOM 731 O O . GLU A 1 92 ? 13.349 0.889 -0.245 1.00 62.94 92 GLU A O 1
ATOM 736 N N . PHE A 1 93 ? 13.206 1.210 -2.461 1.00 66.19 93 PHE A N 1
ATOM 737 C CA . PHE A 1 93 ? 11.827 0.724 -2.585 1.00 66.19 93 PHE A CA 1
ATOM 738 C C . PHE A 1 93 ? 11.710 -0.783 -2.313 1.00 66.19 93 PHE A C 1
ATOM 740 O O . PHE A 1 93 ? 10.864 -1.212 -1.536 1.00 66.19 93 PHE A O 1
ATOM 747 N N . ILE A 1 94 ? 12.582 -1.623 -2.881 1.00 64.25 94 ILE A N 1
ATOM 748 C CA . ILE A 1 94 ? 12.455 -3.089 -2.727 1.00 64.25 94 ILE A CA 1
ATOM 749 C C . ILE A 1 94 ? 12.823 -3.576 -1.325 1.00 64.25 94 ILE A C 1
ATOM 751 O O . ILE A 1 94 ? 12.216 -4.524 -0.830 1.00 64.25 94 ILE A O 1
ATOM 755 N N . LYS A 1 95 ? 13.764 -2.917 -0.638 1.00 59.28 95 LYS A N 1
ATOM 756 C CA . LYS A 1 95 ? 14.078 -3.244 0.764 1.00 59.28 95 LYS A CA 1
ATOM 757 C C . LYS A 1 95 ? 12.924 -2.949 1.725 1.00 59.28 95 LYS A C 1
ATOM 759 O O . LYS A 1 95 ? 12.989 -3.354 2.884 1.00 59.28 95 LYS A O 1
ATOM 764 N N . SER A 1 96 ? 11.898 -2.230 1.278 1.00 53.62 96 SER A N 1
ATOM 765 C CA . SER A 1 96 ? 10.957 -1.581 2.177 1.00 53.62 96 SER A CA 1
ATOM 766 C C . SER A 1 96 ? 9.664 -2.334 2.439 1.00 53.62 96 SER A C 1
ATOM 768 O O . SER A 1 96 ? 8.992 -1.958 3.399 1.00 53.62 96 SER A O 1
ATOM 770 N N . PHE A 1 97 ? 9.326 -3.379 1.675 1.00 58.25 97 PHE A N 1
ATOM 771 C CA . PHE A 1 97 ? 7.949 -3.882 1.660 1.00 58.25 97 PHE A CA 1
ATOM 772 C C . PHE A 1 97 ? 7.853 -5.404 1.789 1.00 58.25 97 PHE A C 1
ATOM 774 O O . PHE A 1 97 ? 8.156 -6.145 0.857 1.00 58.25 97 PHE A O 1
ATOM 781 N N . ASN A 1 98 ? 7.364 -5.865 2.944 1.00 53.84 98 ASN A N 1
ATOM 782 C CA . ASN A 1 98 ? 6.912 -7.239 3.160 1.00 53.84 98 ASN A CA 1
ATOM 783 C C . ASN A 1 98 ? 5.400 -7.248 3.457 1.00 53.84 98 ASN A C 1
ATOM 785 O O . ASN A 1 98 ? 4.968 -7.398 4.597 1.00 53.84 98 ASN A O 1
ATOM 789 N N . ILE A 1 99 ? 4.599 -7.051 2.406 1.00 53.12 99 ILE A N 1
ATOM 790 C CA . ILE A 1 99 ? 3.129 -6.882 2.465 1.00 53.12 99 ILE A CA 1
ATOM 791 C C . ILE A 1 99 ? 2.402 -8.232 2.592 1.00 53.12 99 ILE A C 1
ATOM 793 O O . ILE A 1 99 ? 1.182 -8.298 2.716 1.00 53.12 99 ILE A O 1
ATOM 797 N N . GLU A 1 100 ? 3.140 -9.345 2.632 1.00 49.00 100 GLU A N 1
ATOM 798 C CA . GLU A 1 100 ? 2.576 -10.685 2.847 1.00 49.00 100 GLU A CA 1
ATOM 799 C C . GLU A 1 100 ? 1.876 -10.846 4.208 1.00 49.00 100 GLU A C 1
ATOM 801 O O . GLU A 1 100 ? 1.187 -11.838 4.429 1.00 49.00 100 GLU A O 1
ATOM 806 N N . ARG A 1 101 ? 1.997 -9.869 5.116 1.00 49.69 101 ARG A N 1
ATOM 807 C CA . ARG A 1 101 ? 1.393 -9.906 6.456 1.00 49.69 101 ARG A CA 1
ATOM 808 C C . ARG A 1 101 ? -0.121 -9.669 6.485 1.00 49.69 101 ARG A C 1
ATOM 810 O O . ARG A 1 101 ? -0.733 -9.921 7.527 1.00 49.69 101 ARG A O 1
ATOM 817 N N . VAL A 1 102 ? -0.733 -9.214 5.389 1.00 47.75 102 VAL A N 1
ATOM 818 C CA . VAL A 1 102 ? -2.146 -8.802 5.375 1.00 47.75 102 VAL A CA 1
ATOM 819 C C . VAL A 1 102 ? -2.919 -9.537 4.274 1.00 47.75 102 VAL A C 1
ATOM 821 O O . VAL A 1 102 ? -2.619 -9.406 3.087 1.00 47.75 102 VAL A O 1
ATOM 824 N N . ASP A 1 103 ? -3.919 -10.321 4.679 1.00 50.91 103 ASP A N 1
ATOM 825 C CA . ASP A 1 103 ? -4.939 -10.894 3.795 1.00 50.91 103 ASP A CA 1
ATOM 826 C C . ASP A 1 103 ? -6.285 -10.259 4.125 1.00 50.91 103 ASP A C 1
ATOM 828 O O . ASP A 1 103 ? -6.512 -9.778 5.233 1.00 50.91 103 ASP A O 1
ATOM 832 N N . LEU A 1 104 ? -7.172 -10.234 3.139 1.00 48.41 104 LEU A N 1
ATOM 833 C CA . LEU A 1 104 ? -8.386 -9.438 3.194 1.00 48.41 104 LEU A CA 1
ATOM 834 C C . LEU A 1 104 ? -9.597 -10.200 3.693 1.00 48.41 104 LEU A C 1
ATOM 836 O O . LEU A 1 104 ? -9.747 -11.403 3.492 1.00 48.41 104 LEU A O 1
ATOM 840 N N . VAL A 1 105 ? -10.475 -9.424 4.321 1.00 52.81 105 VAL A N 1
ATOM 841 C CA . VAL A 1 105 ? -11.735 -9.832 4.937 1.00 52.81 105 VAL A CA 1
ATOM 842 C C . VAL A 1 105 ? -12.622 -10.610 3.954 1.00 52.81 105 VAL A C 1
ATOM 844 O O . VAL A 1 105 ? -12.763 -10.237 2.788 1.00 52.81 105 VAL A O 1
ATOM 847 N N . LYS A 1 106 ? -13.313 -11.642 4.454 1.00 52.44 106 LYS A N 1
ATOM 848 C CA . LYS A 1 106 ? -14.490 -12.228 3.790 1.00 52.44 106 LYS A CA 1
ATOM 849 C C . LYS A 1 106 ? -15.708 -11.350 4.087 1.00 52.44 106 LYS A C 1
ATOM 851 O O . LYS A 1 106 ? -15.984 -11.088 5.248 1.00 52.44 106 LYS A O 1
ATOM 856 N N . SER A 1 107 ? -16.475 -10.930 3.079 1.00 49.03 107 SER A N 1
ATOM 857 C CA . SER A 1 107 ? -17.551 -9.917 3.198 1.00 49.03 107 SER A CA 1
ATOM 858 C C . SER A 1 107 ? -18.659 -10.190 4.236 1.00 49.03 107 SER A C 1
ATOM 860 O O . SER A 1 107 ? -19.504 -9.330 4.480 1.00 49.03 107 SER A O 1
ATOM 862 N N . GLU A 1 108 ? -18.695 -11.383 4.821 1.00 55.38 108 GLU A N 1
ATOM 863 C CA . GLU A 1 108 ? -19.719 -11.868 5.746 1.00 55.38 108 GLU A CA 1
ATOM 864 C C . GLU A 1 108 ? -19.603 -11.265 7.164 1.00 55.38 108 GLU A C 1
ATOM 866 O O . GLU A 1 108 ? -20.603 -11.217 7.882 1.00 55.38 108 GLU A O 1
ATOM 871 N N . THR A 1 109 ? -18.436 -10.729 7.553 1.00 59.25 109 THR A N 1
ATOM 872 C CA . THR A 1 109 ? -18.160 -10.163 8.895 1.00 59.25 109 THR A CA 1
ATOM 873 C C . THR A 1 109 ? -18.593 -8.705 9.101 1.00 59.25 109 THR A C 1
ATOM 875 O O . THR A 1 109 ? -18.400 -8.167 10.183 1.00 59.25 109 THR A O 1
ATOM 878 N N . LEU A 1 110 ? -19.220 -8.037 8.126 1.00 62.94 110 LEU A N 1
ATOM 879 C CA . LEU A 1 110 ? -19.564 -6.602 8.233 1.00 62.94 110 LEU A CA 1
ATOM 880 C C . LEU A 1 110 ? -20.876 -6.298 8.990 1.00 62.94 110 LEU A C 1
ATOM 882 O O . LEU A 1 110 ? -21.263 -5.136 9.122 1.00 62.94 110 LEU A O 1
ATOM 886 N N . LYS A 1 111 ? -21.598 -7.316 9.474 1.00 62.56 111 LYS A N 1
ATOM 887 C CA . LYS A 1 111 ? -22.874 -7.114 10.182 1.00 62.56 111 LYS A CA 1
ATOM 888 C C . LYS A 1 111 ? -22.642 -6.466 11.556 1.00 62.56 111 LYS A C 1
ATOM 890 O O . LYS A 1 111 ? -21.863 -6.972 12.353 1.00 62.56 111 LYS A O 1
ATOM 895 N N . GLY A 1 112 ? -23.369 -5.384 11.849 1.00 64.25 112 GLY A N 1
ATOM 896 C CA . GLY A 1 112 ? -23.350 -4.709 13.159 1.00 64.25 112 GLY A CA 1
ATOM 897 C C . GLY A 1 112 ? -22.421 -3.494 13.266 1.00 64.25 112 GLY A C 1
ATOM 898 O O . GLY A 1 112 ? -22.367 -2.871 14.325 1.00 64.25 112 GLY A O 1
ATOM 899 N N . LEU A 1 113 ? -21.723 -3.125 1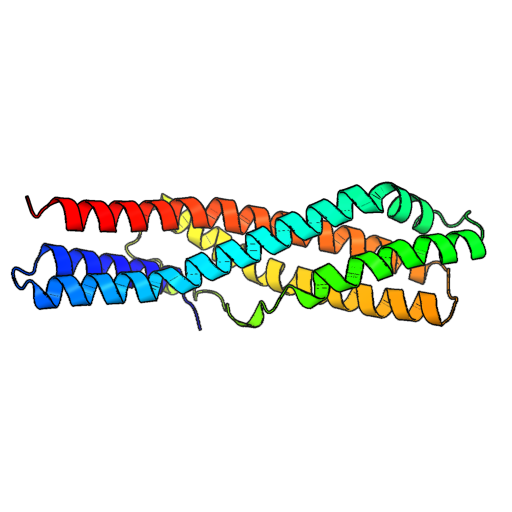2.187 1.00 67.25 113 LEU A N 1
ATOM 900 C CA . LEU A 1 113 ? -20.921 -1.902 12.123 1.00 67.25 113 LEU A CA 1
ATOM 901 C C . LEU A 1 113 ? -21.764 -0.696 11.676 1.00 67.25 113 LEU A C 1
ATOM 903 O O . LEU A 1 113 ? -22.749 -0.872 10.951 1.00 67.25 113 LEU A O 1
ATOM 907 N N . PRO A 1 114 ? -21.397 0.540 12.070 1.00 72.75 114 PRO A N 1
ATOM 908 C CA . PRO A 1 114 ? -22.069 1.719 11.547 1.00 72.75 114 PRO A CA 1
ATOM 909 C C . PRO A 1 114 ? -21.831 1.866 10.033 1.00 72.75 114 PRO A C 1
ATOM 911 O O . PRO A 1 114 ? -20.880 1.322 9.460 1.00 72.75 114 PRO A O 1
ATOM 914 N N . ALA A 1 115 ? -22.754 2.552 9.357 1.00 73.38 115 ALA A N 1
ATOM 915 C CA . ALA A 1 115 ? -22.811 2.577 7.895 1.00 73.38 115 ALA A CA 1
ATOM 916 C C . ALA A 1 115 ? -21.570 3.224 7.251 1.00 73.38 115 ALA A C 1
ATOM 918 O O . ALA A 1 115 ? -21.082 2.724 6.237 1.00 73.38 115 ALA A O 1
ATOM 919 N N . SER A 1 116 ? -21.033 4.288 7.856 1.00 73.44 116 SER A N 1
ATOM 920 C CA . SER A 1 116 ? -19.811 4.976 7.415 1.00 73.44 116 SER A CA 1
ATOM 921 C C . SER A 1 116 ? -18.577 4.068 7.457 1.00 73.44 116 SER A C 1
ATOM 923 O O . SER A 1 116 ? -17.785 4.027 6.523 1.00 73.44 116 SER A O 1
ATOM 925 N N . GLU A 1 117 ? -18.443 3.267 8.504 1.00 70.88 117 GLU A N 1
ATOM 926 C CA . GLU A 1 117 ? -17.330 2.353 8.738 1.00 70.88 117 GLU A CA 1
ATOM 927 C C . GLU A 1 117 ? -17.464 1.125 7.840 1.00 70.88 117 GLU A C 1
ATOM 929 O O . GLU A 1 117 ? -16.480 0.648 7.282 1.00 70.88 117 GLU A O 1
ATOM 934 N N . THR A 1 118 ? -18.697 0.664 7.622 1.00 72.81 118 THR A N 1
ATOM 935 C CA . THR A 1 118 ? -19.009 -0.392 6.652 1.00 72.81 118 THR A CA 1
ATOM 936 C C . THR A 1 118 ? -18.619 0.022 5.233 1.00 72.81 118 THR A C 1
ATOM 938 O O . THR A 1 118 ? -18.129 -0.806 4.467 1.00 72.81 118 THR A O 1
ATOM 941 N N . HIS A 1 119 ? -18.828 1.289 4.867 1.00 78.44 119 HIS A N 1
ATOM 942 C CA . HIS A 1 119 ? -18.414 1.824 3.571 1.00 78.44 119 HIS A CA 1
ATOM 943 C C . HIS A 1 119 ? -16.885 1.836 3.426 1.00 78.44 119 HIS A C 1
ATOM 945 O O . HIS A 1 119 ? -16.367 1.233 2.488 1.00 78.44 119 HIS A O 1
ATOM 951 N N . ASN A 1 120 ? -16.166 2.415 4.391 1.00 74.62 120 ASN A N 1
ATOM 952 C CA . ASN A 1 120 ? -14.700 2.485 4.357 1.00 74.62 120 ASN A CA 1
ATOM 953 C C . ASN A 1 120 ? -14.052 1.090 4.346 1.00 74.62 120 ASN A C 1
ATOM 955 O O . ASN A 1 120 ? -13.112 0.841 3.593 1.00 74.62 120 ASN A O 1
ATOM 959 N N . LEU A 1 121 ? -14.587 0.143 5.125 1.00 71.31 121 LEU A N 1
ATOM 960 C CA . LEU A 1 121 ? -14.117 -1.245 5.128 1.00 71.31 121 LEU A CA 1
ATOM 961 C C . LEU A 1 121 ? -14.328 -1.941 3.786 1.00 71.31 121 LEU A C 1
ATOM 963 O O . LEU A 1 121 ? -13.458 -2.693 3.360 1.00 71.31 121 LEU A O 1
ATOM 967 N N . LYS A 1 122 ? -15.447 -1.693 3.094 1.00 72.44 122 LYS A N 1
ATOM 968 C CA . LYS A 1 122 ? -15.664 -2.245 1.747 1.00 72.44 122 LYS A CA 1
ATOM 969 C C . LYS A 1 122 ? -14.615 -1.746 0.760 1.00 72.44 122 LYS A C 1
ATOM 971 O O . LYS A 1 122 ? -14.131 -2.552 -0.027 1.00 72.44 122 LYS A O 1
ATOM 976 N N . ILE A 1 123 ? -14.240 -0.469 0.837 1.00 73.69 123 ILE A N 1
ATOM 977 C CA . ILE A 1 123 ? -13.183 0.093 -0.011 1.00 73.69 123 ILE A CA 1
ATOM 978 C C . ILE A 1 123 ? -11.847 -0.592 0.286 1.00 73.69 123 ILE A C 1
ATOM 980 O O . ILE A 1 123 ? -11.191 -1.068 -0.632 1.00 73.69 123 ILE A O 1
ATOM 984 N N . ILE A 1 124 ? -11.483 -0.755 1.562 1.00 71.62 124 ILE A N 1
ATOM 985 C CA . ILE A 1 124 ? -10.252 -1.463 1.960 1.00 71.62 124 ILE A CA 1
ATOM 986 C C . ILE A 1 124 ? -10.237 -2.904 1.424 1.00 71.62 124 ILE A C 1
ATOM 988 O O . ILE A 1 124 ? -9.226 -3.350 0.884 1.00 71.62 124 ILE A O 1
ATOM 992 N N . ILE A 1 125 ? -11.361 -3.623 1.538 1.00 71.50 125 ILE A N 1
ATOM 993 C CA . ILE A 1 125 ? -11.524 -4.998 1.031 1.00 71.50 125 ILE A CA 1
ATOM 994 C C . ILE A 1 125 ? -11.320 -5.062 -0.484 1.00 71.50 125 ILE A C 1
ATOM 996 O O . ILE A 1 125 ? -10.739 -6.024 -0.986 1.00 71.50 125 ILE A O 1
ATOM 1000 N N . GLN A 1 126 ? -11.802 -4.052 -1.203 1.00 74.00 126 GLN A N 1
ATOM 1001 C CA . GLN A 1 126 ? -11.706 -3.975 -2.656 1.00 74.00 126 GLN A CA 1
ATOM 1002 C C . GLN A 1 126 ? -10.315 -3.554 -3.132 1.00 74.00 126 GLN A C 1
ATOM 1004 O O . GLN A 1 126 ? -9.812 -4.157 -4.070 1.00 74.00 126 GLN A O 1
ATOM 1009 N N . ASP A 1 127 ? -9.680 -2.575 -2.488 1.00 74.00 127 ASP A N 1
ATOM 1010 C CA . ASP A 1 127 ? -8.448 -1.944 -2.982 1.00 74.00 127 ASP A CA 1
ATOM 1011 C C . ASP A 1 127 ? -7.171 -2.682 -2.574 1.00 74.00 127 ASP A C 1
ATOM 1013 O O . ASP A 1 127 ? -6.187 -2.702 -3.313 1.00 74.00 127 ASP A O 1
ATOM 1017 N N . HIS A 1 128 ? -7.156 -3.340 -1.420 1.00 73.12 128 HIS A N 1
ATOM 1018 C CA . HIS A 1 128 ? -5.951 -4.002 -0.922 1.00 73.12 128 HIS A CA 1
ATOM 1019 C C . HIS A 1 128 ? -5.434 -5.185 -1.781 1.00 73.12 128 HIS A C 1
ATOM 1021 O O . HIS A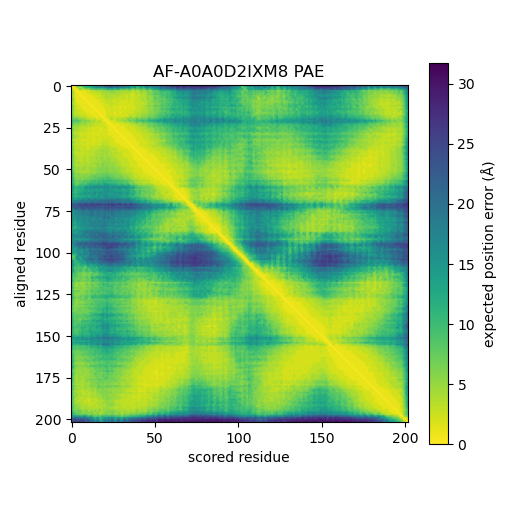 1 128 ? -4.212 -5.362 -1.837 1.00 73.12 128 HIS A O 1
ATOM 1027 N N . PRO A 1 129 ? -6.247 -6.016 -2.481 1.00 78.44 129 PRO A N 1
ATOM 1028 C CA . PRO A 1 129 ? -5.698 -7.024 -3.387 1.00 78.44 129 PRO A CA 1
ATOM 1029 C C . PRO A 1 129 ? -4.974 -6.344 -4.547 1.00 78.44 129 PRO A C 1
ATOM 1031 O O . PRO A 1 129 ? -3.895 -6.783 -4.945 1.00 78.44 129 PRO A O 1
ATOM 1034 N N . HIS A 1 130 ? -5.541 -5.245 -5.049 1.00 81.31 130 HIS A N 1
ATOM 1035 C CA . HIS A 1 130 ? -4.936 -4.452 -6.107 1.00 81.31 130 HIS A CA 1
ATOM 1036 C C . HIS A 1 130 ? -3.653 -3.765 -5.640 1.00 81.31 130 HIS A C 1
ATOM 1038 O O . HIS A 1 130 ? -2.682 -3.749 -6.388 1.00 81.31 130 HIS A O 1
ATOM 1044 N N . PHE A 1 131 ? -3.594 -3.313 -4.386 1.00 79.50 131 PHE A N 1
ATOM 1045 C CA . PHE A 1 131 ? -2.374 -2.787 -3.778 1.00 79.50 131 PHE A CA 1
ATOM 1046 C C . PHE A 1 131 ? -1.246 -3.824 -3.712 1.00 79.50 131 PHE A C 1
ATOM 1048 O O . PHE A 1 131 ? -0.116 -3.580 -4.136 1.00 79.50 131 PHE A O 1
ATOM 1055 N N . LYS A 1 132 ? -1.554 -5.027 -3.214 1.00 76.94 132 LYS A N 1
ATOM 1056 C CA . LYS A 1 132 ? -0.589 -6.135 -3.140 1.00 76.94 132 LYS A CA 1
ATOM 1057 C C . LYS A 1 132 ? -0.094 -6.515 -4.536 1.00 76.94 132 LYS A C 1
ATOM 1059 O O . LYS A 1 132 ? 1.102 -6.741 -4.739 1.00 76.94 132 LYS A O 1
ATOM 1064 N N . GLN A 1 133 ? -1.009 -6.555 -5.501 1.00 82.88 133 GLN A N 1
ATOM 1065 C CA . GLN A 1 133 ? -0.695 -6.866 -6.887 1.00 82.88 133 GLN A CA 1
ATOM 1066 C C . GLN A 1 133 ? 0.173 -5.779 -7.535 1.00 82.88 133 GLN A C 1
ATOM 1068 O O . GLN A 1 133 ? 1.192 -6.120 -8.136 1.00 82.88 133 GLN A O 1
ATOM 1073 N N . SER A 1 134 ? -0.149 -4.494 -7.359 1.00 82.81 134 SER A N 1
ATOM 1074 C CA . SER A 1 134 ? 0.609 -3.388 -7.961 1.00 82.81 134 SER A CA 1
ATOM 1075 C C . SER A 1 134 ? 2.063 -3.380 -7.490 1.00 82.81 134 SER A C 1
ATOM 1077 O O . SER A 1 134 ? 2.977 -3.117 -8.272 1.00 82.81 134 SER A O 1
ATOM 1079 N N . ILE A 1 135 ? 2.317 -3.755 -6.237 1.00 79.75 135 ILE A N 1
ATOM 1080 C CA . ILE A 1 135 ? 3.672 -3.815 -5.676 1.00 79.75 135 ILE A CA 1
ATOM 1081 C C . ILE A 1 135 ? 4.438 -5.024 -6.204 1.00 79.75 135 ILE A C 1
ATOM 1083 O O . ILE A 1 135 ? 5.607 -4.902 -6.579 1.00 79.75 135 ILE A O 1
ATOM 1087 N N . LYS A 1 136 ? 3.779 -6.179 -6.331 1.00 82.19 136 LYS A N 1
ATOM 1088 C CA . LYS A 1 136 ? 4.362 -7.362 -6.980 1.00 82.19 136 LYS A CA 1
ATOM 1089 C C . LYS A 1 136 ? 4.735 -7.080 -8.440 1.00 82.19 136 LYS A C 1
ATOM 1091 O O . LYS A 1 136 ? 5.825 -7.449 -8.891 1.00 82.19 136 LYS A O 1
ATOM 1096 N N . GLU A 1 137 ? 3.857 -6.407 -9.175 1.00 84.62 137 GLU A N 1
ATOM 1097 C CA . GLU A 1 137 ? 4.076 -6.015 -10.571 1.00 84.62 137 GLU A CA 1
ATOM 1098 C C . GLU A 1 137 ? 5.171 -4.952 -10.704 1.00 84.62 137 GLU A C 1
ATOM 1100 O O . GLU A 1 137 ? 5.994 -5.025 -11.622 1.00 84.62 137 GLU A O 1
ATOM 1105 N N . THR A 1 138 ? 5.246 -4.005 -9.765 1.00 83.19 138 THR A N 1
ATOM 1106 C CA . THR A 1 138 ? 6.335 -3.020 -9.672 1.00 83.19 138 THR A CA 1
ATOM 1107 C C . THR A 1 138 ? 7.683 -3.720 -9.500 1.00 83.19 138 THR A C 1
ATOM 1109 O O . THR A 1 138 ? 8.598 -3.506 -10.297 1.00 83.19 138 THR A O 1
ATOM 1112 N N . THR A 1 139 ? 7.795 -4.626 -8.524 1.00 79.19 139 THR A N 1
ATOM 1113 C CA . THR A 1 139 ? 9.016 -5.409 -8.267 1.00 79.19 139 THR A CA 1
ATOM 1114 C C . THR A 1 139 ? 9.438 -6.220 -9.490 1.00 79.19 139 THR A C 1
ATOM 1116 O O . THR A 1 139 ? 10.604 -6.195 -9.885 1.00 79.19 139 THR A O 1
ATOM 1119 N N . SER A 1 140 ? 8.484 -6.889 -10.140 1.00 82.69 140 SER A N 1
ATOM 1120 C CA . SER A 1 140 ? 8.742 -7.675 -11.354 1.00 82.69 140 SER A CA 1
ATOM 1121 C C . SER A 1 140 ? 9.240 -6.794 -12.504 1.00 82.69 140 SER A C 1
ATOM 1123 O O . SER A 1 140 ? 10.183 -7.152 -13.212 1.00 82.69 140 SER A O 1
ATOM 1125 N N . SER A 1 141 ? 8.657 -5.603 -12.659 1.00 84.62 141 SER A N 1
ATOM 1126 C CA . SER A 1 141 ? 9.066 -4.634 -13.680 1.00 84.62 141 SER A CA 1
ATOM 1127 C C . SER A 1 141 ? 10.481 -4.114 -13.426 1.00 84.62 141 SER A C 1
ATOM 1129 O O . SER A 1 141 ? 11.268 -4.004 -14.361 1.00 84.62 141 SER A O 1
ATOM 1131 N N . PHE A 1 142 ? 10.856 -3.879 -12.167 1.00 83.44 142 PHE A N 1
ATOM 1132 C CA . PHE A 1 142 ? 12.223 -3.500 -11.808 1.00 83.44 142 PHE A CA 1
ATOM 1133 C C . PHE A 1 142 ? 13.261 -4.599 -12.074 1.00 83.44 142 PHE A C 1
ATOM 1135 O O . PHE A 1 142 ? 14.401 -4.283 -12.414 1.00 83.44 142 PHE A O 1
ATOM 1142 N N . ILE A 1 143 ? 12.906 -5.877 -11.913 1.00 82.25 143 ILE A N 1
ATOM 1143 C CA . ILE A 1 143 ? 13.790 -7.006 -12.262 1.00 82.25 143 ILE A CA 1
ATOM 1144 C C . ILE A 1 143 ? 14.016 -7.048 -13.778 1.00 82.25 143 ILE A C 1
ATOM 1146 O O . ILE A 1 143 ? 15.155 -7.123 -14.238 1.00 82.25 143 ILE A O 1
ATOM 1150 N N . ASN A 1 144 ? 12.941 -6.941 -14.563 1.00 83.75 144 ASN A N 1
ATOM 1151 C CA . ASN A 1 144 ? 13.032 -6.923 -16.025 1.00 83.75 144 ASN A CA 1
ATOM 1152 C C . ASN A 1 144 ? 13.839 -5.723 -16.533 1.00 83.75 144 ASN A C 1
ATOM 1154 O O . ASN A 1 144 ? 14.662 -5.860 -17.435 1.00 83.75 144 ASN A O 1
ATOM 1158 N N . TYR A 1 145 ? 13.635 -4.557 -15.926 1.00 84.56 145 TYR A N 1
ATOM 1159 C CA . TYR A 1 145 ? 14.365 -3.341 -16.251 1.00 84.56 145 TYR A CA 1
ATOM 1160 C C . TYR A 1 145 ? 15.873 -3.476 -16.019 1.00 84.56 145 TYR A C 1
ATOM 1162 O O . TYR A 1 145 ? 16.659 -3.104 -16.889 1.00 84.56 145 TYR A O 1
ATOM 1170 N N . GLU A 1 146 ? 16.287 -4.047 -14.885 1.00 83.81 146 GLU A N 1
ATOM 1171 C CA . GLU A 1 146 ? 17.702 -4.334 -14.626 1.00 83.81 146 GLU A CA 1
ATOM 1172 C C . GLU A 1 146 ? 18.287 -5.290 -15.651 1.00 83.81 146 GLU A C 1
ATOM 1174 O O . GLU A 1 146 ? 19.374 -5.032 -16.158 1.00 83.81 146 GLU A O 1
ATOM 1179 N N . LYS A 1 147 ? 17.555 -6.352 -16.004 1.00 86.00 147 LYS A N 1
ATOM 1180 C CA . LYS A 1 147 ? 17.996 -7.289 -17.036 1.00 86.00 147 LYS A CA 1
ATOM 1181 C C . LYS A 1 147 ? 18.248 -6.574 -18.364 1.00 86.00 147 LYS A C 1
ATOM 1183 O O . LYS A 1 147 ? 19.321 -6.725 -18.935 1.00 86.00 147 LYS A O 1
ATOM 1188 N N . PHE A 1 148 ? 17.318 -5.726 -18.812 1.00 85.38 148 PHE A N 1
ATOM 1189 C CA . PHE A 1 148 ? 17.521 -4.929 -20.025 1.00 85.38 148 PHE A CA 1
ATOM 1190 C C . PHE A 1 148 ? 18.740 -4.002 -19.932 1.00 85.38 148 PHE A C 1
ATOM 1192 O O . PHE A 1 148 ? 19.464 -3.857 -20.914 1.00 85.38 148 PHE A O 1
ATOM 1199 N N . CYS A 1 149 ? 18.991 -3.396 -18.767 1.00 82.50 149 CYS A N 1
ATOM 1200 C CA . CYS A 1 149 ? 20.158 -2.536 -18.562 1.00 82.50 149 CYS A CA 1
ATOM 1201 C C . CYS A 1 149 ? 21.476 -3.320 -18.602 1.00 82.50 149 CYS A C 1
ATOM 1203 O O . CYS A 1 149 ? 22.426 -2.858 -19.231 1.00 82.50 149 CYS A O 1
ATOM 1205 N N . THR A 1 150 ? 21.529 -4.484 -17.951 1.00 84.75 150 THR A N 1
ATOM 1206 C CA 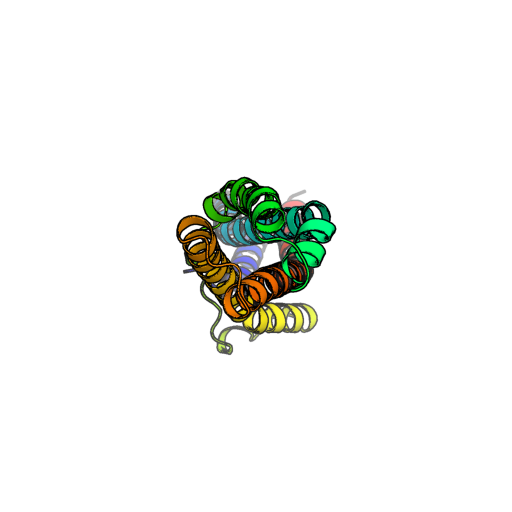. THR A 1 150 ? 22.699 -5.376 -17.940 1.00 84.75 150 THR A CA 1
ATOM 1207 C C . THR A 1 150 ? 23.000 -5.911 -19.335 1.00 84.75 150 THR A C 1
ATOM 1209 O O . THR A 1 150 ? 24.153 -5.910 -19.755 1.00 84.75 150 THR A O 1
ATOM 1212 N N . ASP A 1 151 ? 21.960 -6.291 -20.078 1.00 85.50 151 ASP A N 1
ATOM 1213 C CA . ASP A 1 151 ? 22.084 -6.831 -21.433 1.00 85.50 151 ASP A CA 1
ATOM 1214 C C . ASP A 1 151 ? 22.308 -5.724 -22.492 1.00 85.50 151 ASP A C 1
ATOM 1216 O O . ASP A 1 151 ? 22.512 -6.019 -23.668 1.00 85.50 151 ASP A O 1
ATOM 1220 N N . GLY A 1 152 ? 22.252 -4.441 -22.105 1.00 81.44 152 GLY A N 1
ATOM 1221 C CA . GLY A 1 152 ? 22.409 -3.298 -23.014 1.00 81.44 152 GLY A CA 1
ATOM 1222 C C . GLY A 1 152 ? 21.266 -3.135 -24.027 1.00 81.44 152 GLY A C 1
ATOM 1223 O O . GLY A 1 152 ? 21.450 -2.530 -25.085 1.00 81.44 152 GLY A O 1
ATOM 1224 N N . ILE A 1 153 ? 20.082 -3.677 -23.732 1.00 83.19 153 ILE A N 1
ATOM 1225 C CA . ILE A 1 153 ? 18.932 -3.712 -24.642 1.00 83.19 153 ILE A CA 1
ATOM 1226 C C . ILE A 1 153 ? 18.031 -2.499 -24.384 1.00 83.19 153 ILE A C 1
ATOM 1228 O O . ILE A 1 153 ? 17.172 -2.516 -23.505 1.00 83.19 153 ILE A O 1
ATOM 1232 N N . PHE A 1 154 ? 18.172 -1.461 -25.210 1.00 83.44 154 PHE A N 1
ATOM 1233 C CA . PHE A 1 154 ? 17.377 -0.225 -25.137 1.00 83.44 154 PHE A CA 1
ATOM 1234 C C . PHE A 1 154 ? 16.417 -0.091 -26.327 1.00 83.44 154 PHE A C 1
ATOM 1236 O O . PHE A 1 154 ? 16.532 0.806 -27.157 1.00 83.44 154 PHE A O 1
ATOM 1243 N N . THR A 1 155 ? 15.483 -1.034 -26.445 1.00 81.50 155 THR A N 1
ATOM 1244 C CA . THR A 1 155 ? 14.531 -1.131 -27.567 1.00 81.50 155 THR A CA 1
ATOM 1245 C C . THR A 1 155 ? 13.082 -0.913 -27.108 1.00 81.50 155 THR A C 1
ATOM 1247 O O . THR A 1 155 ? 12.824 -0.602 -25.948 1.00 81.50 155 THR A O 1
ATOM 1250 N N . GLY A 1 156 ? 12.093 -1.086 -27.994 1.00 82.50 156 GLY A N 1
ATOM 1251 C CA . GLY A 1 156 ? 10.667 -0.952 -27.645 1.00 82.50 156 GLY A CA 1
ATOM 1252 C C . GLY A 1 156 ? 10.229 -1.702 -26.365 1.00 82.50 156 GLY A C 1
ATOM 1253 O O . GLY A 1 156 ? 9.506 -1.119 -25.556 1.00 82.50 156 GLY A O 1
ATOM 1254 N N . PRO A 1 157 ? 10.670 -2.954 -26.125 1.00 85.75 157 PRO A N 1
ATOM 1255 C CA . PRO A 1 157 ? 10.476 -3.656 -24.852 1.00 85.75 157 PRO A CA 1
ATOM 1256 C C . PRO A 1 157 ? 11.002 -2.919 -23.611 1.00 85.75 157 PRO A C 1
ATOM 1258 O O . PRO A 1 157 ? 10.320 -2.910 -22.587 1.00 85.75 157 PRO A O 1
ATOM 1261 N N . PHE A 1 158 ? 12.157 -2.254 -23.701 1.00 85.12 158 PHE A N 1
ATOM 1262 C CA . PHE A 1 158 ? 12.703 -1.440 -22.612 1.00 85.12 158 PHE A CA 1
ATOM 1263 C C . PHE A 1 158 ? 11.789 -0.252 -22.306 1.00 85.12 158 PHE A C 1
ATOM 1265 O O . PHE A 1 158 ? 11.393 -0.058 -21.160 1.00 85.12 158 PHE A O 1
ATOM 1272 N N . THR A 1 159 ? 11.358 0.487 -23.333 1.00 83.94 159 THR A N 1
ATOM 1273 C CA . THR A 1 159 ? 10.412 1.603 -23.170 1.00 83.94 159 THR A CA 1
ATOM 1274 C C . THR A 1 159 ? 9.089 1.150 -22.548 1.00 83.94 159 THR A C 1
ATOM 1276 O O . THR A 1 159 ? 8.563 1.815 -21.657 1.00 83.94 159 THR A O 1
ATOM 1279 N N . LYS A 1 160 ? 8.557 -0.009 -22.957 1.00 87.69 160 LYS A N 1
ATOM 1280 C CA . LYS A 1 160 ? 7.368 -0.593 -22.316 1.00 87.69 160 LYS A CA 1
ATOM 1281 C C . LYS A 1 160 ? 7.620 -0.899 -20.839 1.00 87.69 160 LYS A C 1
ATOM 1283 O O . LYS A 1 160 ? 6.789 -0.546 -20.015 1.00 87.69 160 LYS A O 1
ATOM 1288 N N . CYS A 1 161 ? 8.773 -1.479 -20.505 1.00 87.38 161 CYS A N 1
ATOM 1289 C CA . CYS A 1 161 ? 9.156 -1.775 -19.124 1.00 87.38 161 CYS A CA 1
ATOM 1290 C C . CYS A 1 161 ? 9.246 -0.509 -18.255 1.00 87.38 161 CYS A C 1
ATOM 1292 O O . CYS A 1 161 ? 8.753 -0.497 -17.131 1.00 87.38 161 CYS A O 1
ATOM 1294 N N . VAL A 1 162 ? 9.827 0.571 -18.786 1.00 86.50 162 VAL A N 1
ATOM 1295 C CA . VAL A 1 162 ? 9.908 1.887 -18.127 1.00 86.50 162 VAL A CA 1
ATOM 1296 C C . VAL A 1 162 ? 8.511 2.446 -17.847 1.00 86.50 162 VAL A C 1
ATOM 1298 O O . VAL A 1 162 ? 8.223 2.863 -16.724 1.00 86.50 162 VAL A O 1
ATOM 1301 N N . ASN A 1 163 ? 7.619 2.394 -18.838 1.00 88.56 163 ASN A N 1
ATOM 1302 C CA . ASN A 1 163 ? 6.232 2.830 -18.679 1.00 88.56 163 ASN A CA 1
ATOM 1303 C C . ASN A 1 163 ? 5.464 1.972 -17.665 1.00 88.56 163 ASN A C 1
ATOM 1305 O O . ASN A 1 163 ? 4.697 2.518 -16.875 1.00 88.56 163 ASN A O 1
ATOM 1309 N N . SER A 1 164 ? 5.697 0.657 -17.637 1.00 88.56 164 SER A N 1
ATOM 1310 C CA . SER A 1 164 ? 5.117 -0.236 -16.628 1.00 88.56 164 SER A CA 1
ATOM 1311 C C . SER A 1 164 ? 5.582 0.116 -15.217 1.00 88.56 164 SER A C 1
ATOM 1313 O O . SER A 1 164 ? 4.752 0.177 -14.318 1.00 88.56 164 SER A O 1
ATOM 1315 N N . ILE A 1 165 ? 6.868 0.433 -15.010 1.00 87.06 165 ILE A N 1
ATOM 1316 C CA . ILE A 1 165 ? 7.359 0.908 -13.703 1.00 87.06 165 ILE A CA 1
ATOM 1317 C C . ILE A 1 165 ? 6.615 2.180 -13.286 1.00 87.06 165 ILE A C 1
ATOM 1319 O O . ILE A 1 165 ? 6.084 2.239 -12.179 1.00 87.06 165 ILE A O 1
ATOM 1323 N N . LYS A 1 166 ? 6.532 3.181 -14.172 1.00 88.81 166 LYS A N 1
ATOM 1324 C CA . LYS A 1 166 ? 5.835 4.445 -13.881 1.00 88.81 166 LYS A CA 1
ATOM 1325 C C . LYS A 1 166 ? 4.359 4.217 -13.543 1.00 88.81 166 LYS A C 1
ATOM 1327 O O . LYS A 1 166 ? 3.858 4.777 -12.566 1.00 88.81 166 LYS A O 1
ATOM 1332 N N . HIS A 1 167 ? 3.672 3.391 -14.329 1.00 91.44 167 HIS A N 1
ATOM 1333 C CA . HIS A 1 167 ? 2.271 3.045 -14.103 1.00 91.44 167 HIS A CA 1
ATOM 1334 C C . HIS A 1 167 ? 2.074 2.358 -12.746 1.00 91.44 167 HIS A C 1
ATOM 1336 O O . HIS A 1 167 ? 1.266 2.816 -11.942 1.00 91.44 167 HIS A O 1
ATOM 1342 N N . ASN A 1 168 ? 2.865 1.327 -12.449 1.00 88.38 168 ASN A N 1
ATOM 1343 C CA . ASN A 1 168 ? 2.693 0.531 -11.236 1.00 88.38 168 ASN A CA 1
ATOM 1344 C C . ASN A 1 168 ? 3.070 1.305 -9.961 1.00 88.38 168 ASN A C 1
ATOM 1346 O O . ASN A 1 168 ? 2.425 1.118 -8.930 1.00 88.38 168 ASN A O 1
ATOM 1350 N N . LEU A 1 169 ? 4.052 2.214 -10.022 1.00 87.06 169 LEU A N 1
ATOM 1351 C CA . LEU A 1 169 ? 4.343 3.154 -8.929 1.00 87.06 169 LEU A CA 1
ATOM 1352 C C . LEU A 1 169 ? 3.177 4.122 -8.689 1.00 87.06 169 LEU A C 1
ATOM 1354 O O . LEU A 1 169 ? 2.811 4.379 -7.545 1.00 87.06 169 LEU A O 1
ATOM 1358 N N . THR A 1 170 ? 2.562 4.625 -9.764 1.00 89.44 170 THR A N 1
ATOM 1359 C CA . THR A 1 170 ? 1.394 5.517 -9.672 1.00 89.44 170 THR A CA 1
ATOM 1360 C C . THR A 1 170 ? 0.211 4.803 -9.024 1.00 89.44 170 THR A C 1
ATOM 1362 O O . THR A 1 170 ? -0.402 5.342 -8.103 1.00 89.44 170 THR A O 1
ATOM 1365 N N . GLU A 1 171 ? -0.075 3.575 -9.459 1.00 89.38 171 GLU A N 1
ATOM 1366 C CA . GLU A 1 171 ? -1.137 2.749 -8.883 1.00 89.38 171 GLU A CA 1
ATOM 1367 C C . GLU A 1 171 ? -0.840 2.373 -7.430 1.00 89.38 171 GLU A C 1
ATOM 1369 O O . GLU A 1 171 ? -1.714 2.506 -6.579 1.00 89.38 171 GLU A O 1
ATOM 1374 N N . SER A 1 172 ? 0.398 1.986 -7.108 1.00 84.88 172 SER A N 1
ATOM 1375 C CA . SER A 1 172 ? 0.784 1.673 -5.726 1.00 84.88 172 SER A CA 1
ATOM 1376 C C . SER A 1 172 ? 0.588 2.878 -4.807 1.00 84.88 172 SER A C 1
ATOM 1378 O O . SER A 1 172 ? 0.018 2.725 -3.730 1.00 84.88 172 SER A O 1
ATOM 1380 N N . ARG A 1 173 ? 0.960 4.088 -5.247 1.00 89.12 173 ARG A N 1
ATOM 1381 C CA . ARG A 1 173 ? 0.671 5.322 -4.502 1.00 89.12 173 ARG A CA 1
ATOM 1382 C C . ARG A 1 173 ? -0.832 5.532 -4.316 1.00 89.12 173 ARG A C 1
ATOM 1384 O O . ARG A 1 173 ? -1.27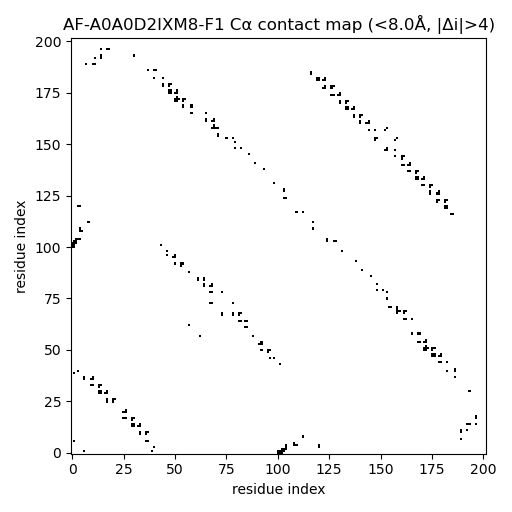5 5.747 -3.197 1.00 89.12 173 ARG A O 1
ATOM 1391 N N . ARG A 1 174 ? -1.621 5.410 -5.389 1.00 89.88 174 ARG A N 1
ATOM 1392 C CA . ARG A 1 174 ? -3.083 5.593 -5.349 1.00 89.88 174 ARG A CA 1
ATOM 1393 C C . ARG A 1 174 ? -3.762 4.631 -4.373 1.00 89.88 174 ARG A C 1
ATOM 1395 O O . ARG A 1 174 ? -4.649 5.034 -3.623 1.00 89.88 174 ARG A O 1
ATOM 1402 N N . TYR A 1 175 ? -3.367 3.362 -4.379 1.00 85.44 175 TYR A N 1
ATOM 1403 C CA . TYR A 1 175 ? -3.905 2.372 -3.449 1.00 85.44 175 TYR A CA 1
ATOM 1404 C C . TYR A 1 175 ? -3.438 2.617 -2.010 1.00 85.44 175 TYR A C 1
ATOM 1406 O O . TYR A 1 175 ? -4.239 2.461 -1.090 1.00 85.44 175 TYR A O 1
ATOM 1414 N N . ALA A 1 176 ? -2.187 3.046 -1.806 1.00 85.38 176 ALA A N 1
ATOM 1415 C CA . ALA A 1 176 ? -1.700 3.463 -0.493 1.00 85.38 176 ALA A CA 1
ATOM 1416 C C . ALA A 1 176 ? -2.518 4.640 0.062 1.00 85.38 176 ALA A C 1
ATOM 1418 O O . ALA A 1 176 ? -2.981 4.564 1.198 1.00 85.38 176 ALA A O 1
ATOM 1419 N N . ASP A 1 177 ? -2.770 5.671 -0.750 1.00 85.56 177 ASP A N 1
ATOM 1420 C CA . ASP A 1 177 ? -3.636 6.799 -0.390 1.00 85.56 177 ASP A CA 1
ATOM 1421 C C . ASP A 1 177 ? -5.023 6.317 0.019 1.00 85.56 177 ASP A C 1
ATOM 1423 O O . ASP A 1 177 ? -5.503 6.652 1.102 1.00 85.56 177 ASP A O 1
ATOM 1427 N N . SER A 1 178 ? -5.653 5.479 -0.811 1.00 84.38 178 SER A N 1
ATOM 1428 C CA . SER A 1 178 ? -6.972 4.923 -0.505 1.00 84.38 178 SER A CA 1
ATOM 1429 C C . SER A 1 178 ? -6.975 4.191 0.840 1.00 84.38 178 SER A C 1
ATOM 1431 O O . SER A 1 178 ? -7.838 4.445 1.682 1.00 84.38 178 SER A O 1
ATOM 1433 N N . LEU A 1 179 ? -5.984 3.336 1.105 1.00 81.75 179 LEU A N 1
ATOM 1434 C CA . LEU A 1 179 ? -5.878 2.632 2.385 1.00 81.75 179 LEU A CA 1
ATOM 1435 C C . LEU A 1 179 ? -5.711 3.598 3.560 1.00 81.75 179 LEU A C 1
ATOM 1437 O O . LEU A 1 179 ? -6.415 3.462 4.561 1.00 81.75 179 LEU A O 1
ATOM 1441 N N . ILE A 1 180 ? -4.835 4.594 3.438 1.00 84.75 180 ILE A N 1
ATOM 1442 C CA . ILE A 1 180 ? -4.599 5.601 4.478 1.00 84.75 180 ILE A CA 1
ATOM 1443 C C . ILE A 1 180 ? -5.893 6.367 4.779 1.00 84.75 180 ILE A C 1
ATOM 1445 O O . ILE A 1 180 ? -6.333 6.407 5.931 1.00 84.75 180 ILE A O 1
ATOM 1449 N N . PHE A 1 181 ? -6.544 6.921 3.753 1.00 85.06 181 PHE A N 1
ATOM 1450 C CA . PHE A 1 181 ? -7.766 7.713 3.910 1.00 85.06 181 PHE A CA 1
ATOM 1451 C C . PHE A 1 181 ? -8.933 6.903 4.481 1.00 85.06 181 PHE A C 1
ATOM 1453 O O . PHE A 1 181 ? -9.723 7.446 5.252 1.00 85.06 181 PHE A O 1
ATOM 1460 N N . ASN A 1 182 ? -9.034 5.611 4.157 1.00 80.94 182 ASN A N 1
ATOM 1461 C CA . ASN A 1 182 ? -10.128 4.765 4.634 1.00 80.94 182 ASN A CA 1
ATOM 1462 C C . ASN A 1 182 ? -9.872 4.152 6.022 1.00 80.94 182 ASN A C 1
ATOM 1464 O O . ASN A 1 182 ? -10.824 3.955 6.783 1.00 80.94 182 ASN A O 1
ATOM 1468 N N . ILE A 1 183 ? -8.616 3.880 6.393 1.00 80.25 183 ILE A N 1
ATOM 1469 C CA . ILE A 1 183 ? -8.268 3.291 7.698 1.00 80.25 183 ILE A CA 1
ATOM 1470 C C . ILE A 1 183 ? -8.152 4.360 8.799 1.00 80.25 183 ILE A C 1
ATOM 1472 O O . ILE A 1 183 ? -8.538 4.092 9.940 1.00 80.25 183 ILE A O 1
ATOM 1476 N N . ILE A 1 184 ? -7.685 5.581 8.504 1.00 82.19 184 ILE A N 1
ATOM 1477 C CA . ILE A 1 184 ? -7.546 6.655 9.513 1.00 82.19 184 ILE A CA 1
ATOM 1478 C C . ILE A 1 184 ? -8.847 6.910 10.302 1.00 82.19 184 ILE A C 1
ATOM 1480 O O . ILE A 1 184 ? -8.779 6.960 11.537 1.00 82.19 184 ILE A O 1
ATOM 1484 N N . PRO A 1 185 ? -10.029 7.050 9.666 1.00 79.94 185 PRO A N 1
ATOM 1485 C CA . PRO A 1 185 ? -11.283 7.254 10.389 1.00 79.94 185 PRO A CA 1
ATOM 1486 C C . PRO A 1 185 ? -11.619 6.091 11.328 1.00 79.94 185 PRO A C 1
ATOM 1488 O O . PRO A 1 185 ? -12.062 6.319 12.453 1.00 79.94 185 PRO A O 1
ATOM 1491 N N . ILE A 1 186 ? -11.346 4.853 10.900 1.00 78.38 186 ILE A N 1
ATOM 1492 C CA . ILE A 1 186 ? -11.568 3.635 11.689 1.00 78.38 186 ILE A CA 1
ATOM 1493 C C . ILE A 1 186 ? -10.689 3.645 12.941 1.00 78.38 186 ILE A C 1
ATOM 1495 O O . ILE A 1 186 ? -11.185 3.500 14.058 1.00 78.38 186 ILE A O 1
ATOM 1499 N N . VAL A 1 187 ? -9.385 3.865 12.770 1.00 81.06 187 VAL A N 1
ATOM 1500 C CA . VAL A 1 187 ? -8.422 3.926 13.877 1.00 81.06 187 VAL A CA 1
ATOM 1501 C C . VAL A 1 187 ? -8.773 5.062 14.839 1.00 81.06 187 VAL A C 1
ATOM 1503 O O . VAL A 1 187 ? -8.803 4.862 16.053 1.00 81.06 187 VAL A O 1
ATOM 1506 N N . SER A 1 188 ? -9.127 6.235 14.310 1.00 81.62 188 SER A N 1
ATOM 1507 C CA . SER A 1 188 ? -9.554 7.387 15.114 1.00 81.62 188 SER A CA 1
ATOM 1508 C C . SER A 1 188 ? -10.804 7.078 15.941 1.00 81.62 188 SER A C 1
ATOM 1510 O O . SER A 1 188 ? -10.861 7.409 17.127 1.00 81.62 188 SER A O 1
ATOM 1512 N N . PHE A 1 189 ? -11.788 6.396 15.349 1.00 82.12 189 PHE A N 1
ATOM 1513 C CA . PHE A 1 189 ? -12.988 5.941 16.048 1.00 82.12 189 PHE A CA 1
ATOM 1514 C C . PHE A 1 189 ? -12.658 4.950 17.172 1.00 82.12 189 PHE A C 1
ATOM 1516 O O . PHE A 1 189 ? -13.150 5.106 18.293 1.00 82.12 189 PHE A O 1
ATOM 1523 N N . LEU A 1 190 ? -11.805 3.958 16.908 1.00 79.31 190 LEU A N 1
ATOM 1524 C CA . LEU A 1 190 ? -11.391 2.967 17.906 1.00 79.31 190 LEU A CA 1
ATOM 1525 C C . LEU A 1 190 ? -10.661 3.630 19.083 1.00 79.31 190 LEU A C 1
ATOM 1527 O O . LEU A 1 190 ? -11.012 3.381 20.239 1.00 79.31 190 LEU A O 1
ATOM 1531 N N . PHE A 1 191 ? -9.736 4.554 18.810 1.00 83.25 191 PHE A N 1
ATOM 1532 C CA . PHE A 1 191 ? -9.073 5.344 19.852 1.00 83.25 191 PHE A CA 1
ATOM 1533 C C . PHE A 1 191 ? -10.048 6.219 20.637 1.00 83.25 191 PHE A C 1
ATOM 1535 O O . PHE A 1 191 ? -9.950 6.308 21.864 1.00 83.25 191 PHE A O 1
ATOM 1542 N N . TYR A 1 192 ? -11.019 6.845 19.968 1.00 82.56 192 TYR A N 1
ATOM 1543 C CA . TYR A 1 192 ? -12.078 7.587 20.647 1.00 82.56 192 TYR A CA 1
ATOM 1544 C C . TYR A 1 192 ? -12.877 6.680 21.593 1.00 82.56 192 TYR A C 1
ATOM 1546 O O . TYR A 1 192 ? -13.109 7.049 22.748 1.00 82.56 192 TYR A O 1
ATOM 1554 N N . LYS A 1 193 ? -13.262 5.476 21.150 1.00 78.00 193 LYS A N 1
ATOM 1555 C CA . LYS A 1 193 ? -13.993 4.507 21.981 1.00 78.00 193 LYS A CA 1
ATOM 1556 C C . LYS A 1 193 ? -13.161 4.029 23.170 1.00 78.00 193 LYS A C 1
ATOM 1558 O O . LYS A 1 193 ? -13.697 4.000 24.277 1.00 78.00 193 LYS A O 1
ATOM 1563 N N . MET A 1 194 ? -11.872 3.746 22.974 1.00 80.75 194 MET A N 1
ATOM 1564 C CA . MET A 1 194 ? -10.929 3.435 24.057 1.00 80.75 194 MET A CA 1
ATOM 1565 C C . MET A 1 194 ? -10.857 4.571 25.080 1.00 80.75 194 MET A C 1
ATOM 1567 O O . MET A 1 194 ? -11.060 4.349 26.271 1.00 80.75 194 MET A O 1
ATOM 1571 N N . LYS A 1 195 ? -10.650 5.811 24.623 1.00 80.56 195 LYS A N 1
ATOM 1572 C CA . LYS A 1 195 ? -10.566 6.996 25.492 1.00 80.56 195 LYS A CA 1
ATOM 1573 C C . LYS A 1 195 ? -11.878 7.276 26.228 1.00 80.56 195 LYS A C 1
ATOM 1575 O O . LYS A 1 195 ? -11.864 7.708 27.375 1.00 80.56 195 LYS A O 1
ATOM 1580 N N . SER A 1 196 ? -13.021 7.049 25.583 1.00 77.62 196 SER A N 1
ATOM 1581 C CA . SER A 1 196 ? -14.340 7.153 26.220 1.00 77.62 196 SER A CA 1
ATOM 1582 C C . SER A 1 196 ? -14.530 6.091 27.300 1.00 77.62 196 SER A C 1
ATOM 1584 O O . SER A 1 196 ? -15.114 6.391 28.338 1.00 77.62 196 SER A O 1
ATOM 1586 N N . ALA A 1 197 ? -14.052 4.867 27.071 1.00 71.50 197 ALA A N 1
ATOM 1587 C CA . ALA A 1 197 ? -14.123 3.796 28.054 1.00 71.50 197 ALA A CA 1
ATOM 1588 C C . ALA A 1 197 ? -13.281 4.126 29.297 1.00 71.50 197 ALA A C 1
ATOM 1590 O O . ALA A 1 197 ? -13.777 3.990 30.411 1.00 71.50 197 ALA A O 1
ATOM 1591 N N . THR A 1 198 ? -12.069 4.660 29.119 1.00 72.25 198 THR A N 1
ATOM 1592 C CA . THR A 1 198 ? -11.169 5.006 30.232 1.00 72.25 198 THR A CA 1
ATOM 1593 C C . THR A 1 198 ? -11.519 6.307 30.954 1.00 72.25 198 THR A C 1
ATOM 1595 O O . THR A 1 198 ? -11.150 6.470 32.106 1.00 72.25 198 THR A O 1
ATOM 1598 N N . LYS A 1 199 ? -12.245 7.244 30.329 1.00 65.19 199 LYS A N 1
ATOM 1599 C CA . LYS A 1 199 ? -12.686 8.492 30.987 1.00 65.19 199 LYS A CA 1
ATOM 1600 C C . LYS A 1 199 ? -13.890 8.333 31.922 1.00 65.19 199 LYS A C 1
ATOM 1602 O O . LYS A 1 199 ? -14.153 9.242 32.696 1.00 65.19 199 LYS A O 1
ATOM 1607 N N . GLY A 1 200 ? -14.610 7.212 31.865 1.00 53.41 200 GLY A N 1
ATOM 1608 C CA . GLY A 1 200 ? -15.729 6.911 32.770 1.00 53.41 200 GLY A CA 1
ATOM 1609 C C . GLY A 1 200 ? -15.310 6.409 34.158 1.00 53.41 200 GLY A C 1
ATOM 1610 O O . GLY A 1 200 ? -16.142 5.855 34.865 1.00 53.41 200 GLY A O 1
ATOM 1611 N N . THR A 1 201 ? -14.029 6.525 34.524 1.00 45.19 201 THR A N 1
ATOM 1612 C CA . THR A 1 201 ? -13.470 6.081 35.813 1.00 45.19 201 THR A CA 1
ATOM 1613 C C . THR A 1 201 ? -13.117 7.241 36.754 1.00 45.19 201 THR A C 1
ATOM 1615 O O . THR A 1 201 ? -12.248 7.064 37.605 1.00 45.19 201 THR A O 1
ATOM 1618 N N . ALA A 1 202 ? -13.728 8.416 36.576 1.00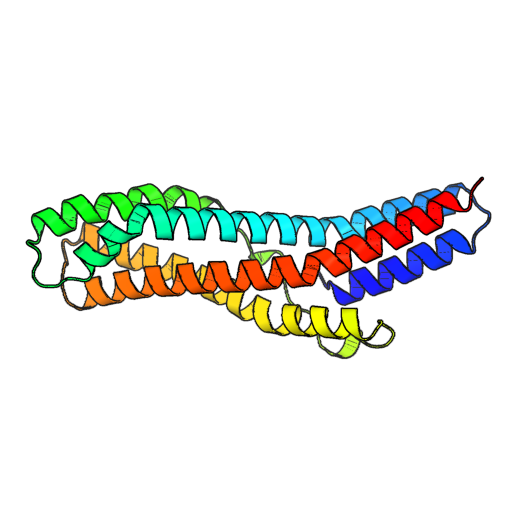 36.31 202 ALA A N 1
ATOM 1619 C CA . ALA A 1 202 ? -13.606 9.551 37.494 1.00 36.31 202 ALA A CA 1
ATOM 1620 C C . ALA A 1 202 ? -14.886 9.706 38.319 1.00 36.31 202 ALA A C 1
ATOM 1622 O O . ALA A 1 202 ? -15.972 9.657 37.698 1.00 36.31 202 ALA A O 1
#

Foldseek 3Di:
DAELLVLLVLLVVLLVVLLPDPDPVSVVVSLVVNCVSCVVLVVLLVLLVLLLVLLVCCCVVCVVLLVQLLDPVDDLVVVLVSLVVVVVSVVSLVVRDDPVPDDYDDLPSLPPDDPLLSVLNVLLRVLVVVLVVLSVQLVVLSVVLVVCSVVSNSDPVNSVSSVSNNVSSVSNNVSSVSSNVSSVVSSVVSVVSSVVSVVVPD

pLDDT: mean 77.26, std 10.63, range [36.31, 91.44]

Nearest PDB structures (foldseek):
  6egc-assembly1_A  TM=5.614E-01  e=2.971E-01  synthetic construct
  6r1j-assembly1_J-2  TM=2.324E-01  e=1.452E-01  Aeromonas hydrophila J-1
  8f7n-assembly1_A-2  TM=2.473E-01  e=6.078E-01  Sinorhizobium meliloti

Organism: NCBI:txid1429043

Sequence (202 aa):
MLDVAAVMLTMIGLLQNYKNTNNQAKKQEYLSESIEKITPILDLLIDAKKIHDESEKYLLSAEDTFNTLSNNKTEPYKLQKKSQIIIALKAEFIKSFNIERVDLVKSETLKGLPASETHNLKIIIQDHPHFKQSIKETTSSFINYEKFCTDGIFTGPFTKCVNSIKHNLTESRRYADSLIFNIIPIVSFLFYKMKSATKGTA

Secondary structure (DSSP, 8-state):
---HHHHHHHHHHHHHHHHH---HHHHHHHHHHHHHHHHHHHHHHHHHHHHHHHHHHHHHHTHHHHHHHH-TTS-HHHHHHHHHHHHHHHHHHHTT--GGG--PPPGGGGTTS-HHHHHHHHHHHHHHHHHHHHHHHHHHHHHHHHHHHHTT--SHHHHHHHHHHHHHHHHHHHHHHHHHHHHHHHHHHHHHHHHHHHHTT-

Radius of gyration: 22.25 Å; Cα contacts (8 Å, |Δi|>4): 187; chains: 1; bounding box: 48×27×68 Å

Solvent-accessible surface area (backbone atoms only — not comparable to full-atom values): 11016 Å² total; per-residue (Å²): 126,51,40,69,58,58,36,52,54,50,38,52,50,33,50,49,51,37,65,74,49,88,52,66,69,58,36,53,49,33,51,52,52,41,52,65,53,46,46,64,58,51,51,50,46,52,52,29,48,52,46,26,55,52,31,49,52,46,54,67,78,37,42,72,48,53,56,51,57,57,39,90,86,58,58,67,71,60,45,55,62,51,48,51,56,58,56,64,52,45,62,63,61,67,77,67,69,80,69,86,69,60,53,75,62,68,86,82,63,60,76,92,58,60,70,72,58,47,50,31,49,50,49,46,53,63,41,48,62,53,31,56,47,26,48,53,50,28,55,52,30,53,53,53,45,49,50,29,63,75,72,67,48,84,46,73,71,41,32,51,36,54,51,48,34,56,50,24,38,52,49,28,24,53,34,20,48,52,44,44,68,39,46,50,60,54,53,52,49,52,52,50,52,52,52,55,50,65,62,71,77,117